Protein 5LBK (pdb70)

B-factor: mean 47.46, std 20.04, range [16.27, 123.04]

Structure (mmCIF, N/CA/C/O backbone):
data_5LBK
#
_entry.id   5LBK
#
_cell.length_a   44.170
_cell.length_b   48.280
_cell.length_c   108.260
_cell.angle_alpha   90.00
_cell.angle_beta   90.00
_cell.angle_gamma   90.00
#
_symmetry.space_group_name_H-M   'P 21 21 21'
#
loop_
_entity.id
_entity.type
_entity.pdbx_description
1 polymer 'Copper-transporting ATPase PAA2, chloroplastic'
2 water water
#
loop_
_atom_site.group_PDB
_atom_site.id
_atom_site.type_symbol
_atom_site.label_atom_id
_atom_site.label_alt_id
_atom_site.label_comp_id
_atom_site.label_asym_id
_atom_site.label_entity_id
_atom_site.label_seq_id
_atom_site.pdbx_PDB_ins_code
_atom_site.Cartn_x
_atom_site.Cartn_y
_atom_site.Cartn_z
_atom_site.occupancy
_atom_site.B_iso_or_equiv
_atom_site.auth_seq_id
_atom_site.auth_comp_id
_atom_site.auth_asym_id
_atom_site.auth_atom_id
_atom_site.pdbx_PDB_model_num
ATOM 1 N N . PRO A 1 5 ? 19.221 30.850 9.160 1.00 63.36 558 PRO A N 1
ATOM 2 C CA . PRO A 1 5 ? 20.230 29.777 9.126 1.00 76.03 558 PRO A CA 1
ATOM 3 C C . PRO A 1 5 ? 21.532 30.167 9.805 1.00 48.52 558 PRO A C 1
ATOM 4 O O . PRO A 1 5 ? 22.309 30.964 9.268 1.00 53.73 558 PRO A O 1
ATOM 15 N N . VAL A 1 6 ? 21.748 29.613 10.992 1.00 45.42 559 VAL A N 1
A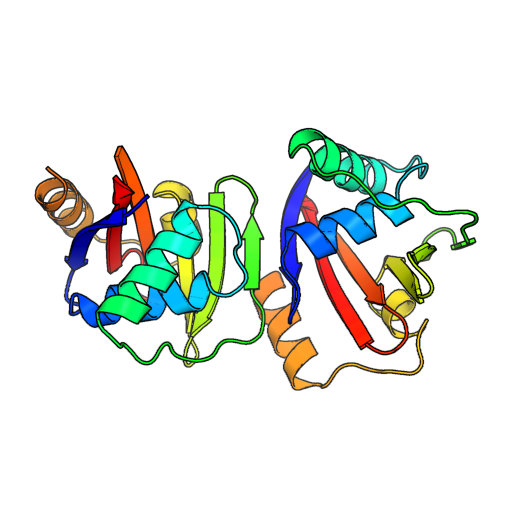TOM 16 C CA . VAL A 1 6 ? 22.879 29.982 11.829 1.00 52.01 559 VAL A CA 1
ATOM 17 C C . VAL A 1 6 ? 23.474 28.725 12.455 1.00 39.92 559 VAL A C 1
ATOM 18 O O . VAL A 1 6 ? 22.790 27.715 12.645 1.00 50.13 559 VAL A O 1
ATOM 31 N N . VAL A 1 7 ? 24.766 28.783 12.769 1.00 46.71 560 VAL A N 1
ATOM 32 C CA . VAL A 1 7 ? 25.429 27.669 13.456 1.00 37.76 560 VAL A CA 1
ATOM 33 C C . VAL A 1 7 ? 24.837 27.542 14.854 1.00 44.03 560 VAL A C 1
ATOM 34 O O . VAL A 1 7 ? 24.757 28.523 15.604 1.00 43.06 560 VAL A O 1
ATOM 47 N N . SER A 1 8 ? 24.405 26.336 15.209 1.00 33.95 561 SER A N 1
ATOM 48 C CA . SER A 1 8 ? 23.837 26.083 16.522 1.00 34.12 561 SER A CA 1
ATOM 49 C C . SER A 1 8 ? 24.774 25.286 17.419 1.00 35.23 561 SER A C 1
ATOM 50 O O . SER A 1 8 ? 24.503 25.135 18.614 1.00 41.67 561 SER A O 1
ATOM 58 N N . GLY A 1 9 ? 25.873 24.774 16.889 1.00 34.35 562 GLY A N 1
ATOM 59 C CA . GLY A 1 9 ? 26.754 23.971 17.713 1.00 31.94 562 GLY A CA 1
ATOM 60 C C . GLY A 1 9 ? 27.886 23.388 16.915 1.00 30.59 562 GLY A C 1
ATOM 61 O O . GLY A 1 9 ? 27.771 23.217 15.703 1.00 28.10 562 GLY A O 1
ATOM 65 N N . VAL A 1 10 ? 29.017 23.184 17.567 1.00 25.99 563 VAL A N 1
ATOM 66 C CA . VAL A 1 10 ? 30.199 22.600 16.958 1.00 26.55 563 VAL A CA 1
ATOM 67 C C . VAL A 1 10 ? 30.608 21.405 17.791 1.00 24.73 563 VAL A C 1
ATOM 68 O O . VAL A 1 10 ? 30.994 21.584 18.945 1.00 25.80 563 VAL A O 1
ATOM 81 N N . ALA A 1 11 ? 30.572 20.208 17.189 1.00 25.71 564 ALA A N 1
ATOM 82 C CA . ALA A 1 11 ? 31.014 18.980 17.851 1.00 31.82 564 ALA A CA 1
ATOM 83 C C . ALA A 1 11 ? 32.398 18.573 17.369 1.00 25.94 564 ALA A C 1
ATOM 84 O O . ALA A 1 11 ? 32.747 18.746 16.195 1.00 25.75 564 ALA A O 1
ATOM 91 N N . SER A 1 12 ? 33.226 18.117 18.299 1.00 25.82 565 SER A N 1
ATOM 92 C CA . SER A 1 12 ? 34.565 17.690 17.959 1.00 24.76 565 SER A CA 1
ATOM 93 C C . SER A 1 12 ? 34.954 16.480 18.781 1.00 25.87 565 SER A C 1
ATOM 94 O O . SER A 1 12 ? 34.382 16.199 19.831 1.00 26.88 565 SER A O 1
ATOM 102 N N . LEU A 1 13 ? 36.002 15.813 18.349 1.00 27.61 566 LEU A N 1
ATOM 103 C CA . LEU A 1 13 ? 36.502 14.697 19.079 1.00 30.88 566 LEU A CA 1
ATOM 104 C C . LEU A 1 13 ? 37.768 15.140 19.834 1.00 41.56 566 LEU A C 1
ATOM 105 O O . LEU A 1 13 ? 37.663 15.562 20.961 1.00 60.95 566 LEU A O 1
ATOM 121 N N . GLY A 1 14 ? 38.936 15.111 19.249 1.00 45.94 567 GLY A N 1
ATOM 122 C CA . GLY A 1 14 ? 40.123 15.595 19.917 1.00 48.03 567 GLY A CA 1
ATOM 123 C C . GLY A 1 14 ? 40.403 17.075 19.742 1.00 57.77 567 GLY A C 1
ATOM 124 O O . GLY A 1 14 ? 41.218 17.642 20.475 1.00 68.18 567 GLY A O 1
ATOM 128 N N . TYR A 1 15 ? 39.716 17.727 18.816 1.00 37.46 568 TYR A N 1
ATOM 129 C CA . TYR A 1 15 ? 40.031 19.086 18.412 1.00 35.98 568 TYR A CA 1
ATOM 130 C C . TYR A 1 15 ? 39.273 20.110 19.226 1.00 39.21 568 TYR A C 1
ATOM 131 O O . TYR A 1 15 ? 38.158 19.871 19.688 1.00 45.25 568 TYR A O 1
ATOM 149 N N . GLU A 1 16 ? 39.873 21.290 19.332 1.00 43.89 569 GLU A N 1
ATOM 150 C CA . GLU A 1 16 ? 39.176 22.460 19.833 1.00 41.45 569 GLU A CA 1
ATOM 151 C C . GLU A 1 16 ? 38.071 22.863 18.863 1.00 53.58 569 GLU A C 1
ATOM 152 O O . GLU A 1 16 ? 38.244 22.819 17.646 1.00 45.26 569 GLU A O 1
ATOM 164 N N . GLU A 1 17 ? 36.923 23.250 19.414 1.00 41.36 570 GLU A N 1
ATOM 165 C CA . GLU A 1 17 ? 35.819 23.740 18.598 1.00 38.99 570 GLU A CA 1
ATOM 166 C C . GLU A 1 17 ? 36.289 24.779 17.583 1.00 40.54 570 GLU A C 1
ATOM 167 O O . GLU A 1 17 ? 35.943 24.709 16.391 1.00 38.63 570 GLU A O 1
ATOM 179 N N . GLN A 1 18 ? 37.108 25.738 18.028 1.00 42.03 571 GLN A N 1
ATOM 180 C CA . GLN A 1 18 ? 37.518 26.798 17.120 1.00 44.38 571 GLN A CA 1
ATOM 181 C C . GLN A 1 18 ? 38.286 26.219 15.943 1.00 41.75 571 GLN A C 1
ATOM 182 O O . GLN A 1 18 ? 38.201 26.735 14.817 1.00 41.29 571 GLN A O 1
ATOM 196 N N . GLU A 1 19 ? 39.076 25.175 16.184 1.00 41.33 572 GLU A N 1
ATOM 197 C CA . GLU A 1 19 ? 39.879 24.627 15.100 1.00 40.27 572 GLU A CA 1
ATOM 198 C C . GLU A 1 19 ? 38.986 23.975 14.058 1.00 50.83 572 GLU A C 1
ATOM 199 O O . GLU A 1 19 ? 39.242 24.109 12.856 1.00 36.27 572 GLU A O 1
ATOM 211 N N . VAL A 1 20 ? 37.928 23.273 14.506 1.00 34.66 573 VAL A N 1
ATOM 212 C CA . VAL A 1 20 ? 36.991 22.635 13.582 1.00 31.63 573 VAL A CA 1
ATOM 213 C C . VAL A 1 20 ? 36.276 23.686 12.753 1.00 34.67 573 VAL A C 1
ATOM 214 O O . VAL A 1 20 ? 36.137 23.545 11.528 1.00 31.52 573 VAL A O 1
ATOM 227 N N . LEU A 1 21 ? 35.808 24.747 13.403 1.00 33.29 574 LEU A N 1
ATOM 228 C CA . LEU A 1 21 ? 35.155 25.829 12.689 1.00 33.91 574 LEU A CA 1
ATOM 229 C C . LEU A 1 21 ? 36.109 26.516 11.722 1.00 35.65 574 LEU A C 1
ATOM 230 O O . LEU A 1 21 ? 35.695 26.882 10.618 1.00 35.35 574 LEU A O 1
ATOM 246 N N . LYS A 1 22 ? 37.368 26.761 12.141 1.00 37.87 575 LYS A N 1
ATOM 247 C CA . LYS A 1 22 ? 38.334 27.448 11.279 1.00 39.85 575 LYS A CA 1
ATOM 248 C C . LYS A 1 22 ? 38.573 26.665 10.002 1.00 38.00 575 LYS A C 1
ATOM 249 O O . LYS A 1 22 ? 38.654 27.241 8.911 1.00 38.81 575 LYS A O 1
ATOM 268 N N . MET A 1 23 ? 38.789 25.362 10.144 1.00 36.02 576 MET A N 1
ATOM 269 C CA . MET A 1 23 ? 38.948 24.494 8.972 1.00 34.40 576 MET A CA 1
ATOM 270 C C . MET A 1 23 ? 37.693 24.465 8.130 1.00 32.73 576 MET A C 1
ATOM 271 O O . MET A 1 23 ? 37.771 24.536 6.886 1.00 32.92 576 MET A O 1
ATOM 285 N N . ALA A 1 24 ? 36.523 24.357 8.759 1.00 31.34 577 ALA A N 1
ATOM 286 C CA . ALA A 1 24 ? 35.313 24.242 7.949 1.00 29.88 577 ALA A CA 1
ATOM 287 C C . ALA A 1 24 ? 35.066 25.539 7.177 1.00 32.08 577 ALA A C 1
ATOM 288 O O . ALA A 1 24 ? 34.689 25.516 6.007 1.00 32.99 577 ALA A O 1
ATOM 295 N N . ALA A 1 25 ? 35.249 26.676 7.830 1.00 33.97 578 ALA A N 1
ATOM 296 C CA . ALA A 1 25 ? 35.070 27.945 7.120 1.00 36.29 578 ALA A CA 1
ATOM 297 C C . ALA A 1 25 ? 36.128 28.178 6.035 1.00 43.10 578 ALA A C 1
ATOM 298 O O . ALA A 1 25 ? 35.840 28.839 5.014 1.00 42.36 578 ALA A O 1
ATOM 305 N N . ALA A 1 26 ? 37.352 27.675 6.223 1.00 38.05 579 ALA A N 1
ATOM 306 C CA . ALA A 1 26 ? 38.352 27.759 5.158 1.00 39.45 579 ALA A CA 1
ATOM 307 C C . ALA A 1 26 ? 37.879 27.026 3.917 1.00 38.07 579 ALA A C 1
ATOM 308 O O . ALA A 1 26 ? 38.037 27.518 2.789 1.00 40.87 579 ALA A O 1
ATOM 315 N N . VAL A 1 27 ? 37.314 25.830 4.107 1.00 35.34 580 VAL A N 1
ATOM 316 C CA . VAL A 1 27 ? 36.788 25.078 2.970 1.00 34.28 580 VAL A CA 1
ATOM 317 C C . VAL A 1 27 ? 35.560 25.756 2.374 1.00 34.82 580 VAL A C 1
ATOM 318 O O . VAL A 1 27 ? 35.385 25.759 1.135 1.00 39.86 580 VAL A O 1
ATOM 331 N N . GLU A 1 28 ? 34.695 26.313 3.205 1.00 42.87 581 GLU A N 1
ATOM 332 C CA . GLU A 1 28 ? 33.424 26.884 2.779 1.00 45.83 581 GLU A CA 1
ATOM 333 C C . GLU A 1 28 ? 33.543 28.333 2.320 1.00 52.48 581 GLU A C 1
ATOM 334 O O . GLU A 1 28 ? 32.523 28.934 2.004 1.00 56.07 581 GLU A O 1
ATOM 346 N N . LYS A 1 29 ? 34.768 28.853 2.214 1.00 54.50 582 LYS A N 1
ATOM 347 C CA . LYS A 1 29 ? 35.020 30.290 2.089 1.00 60.59 582 LYS A CA 1
ATOM 348 C C . LYS A 1 29 ? 34.144 30.953 1.028 1.00 71.58 582 LYS A C 1
ATOM 349 O O . LYS A 1 29 ? 33.477 31.963 1.294 1.00 70.49 582 LYS A O 1
ATOM 368 N N . THR A 1 30 ? 34.157 30.429 -0.193 1.00 66.84 583 THR A N 1
ATOM 369 C CA . THR A 1 30 ? 33.432 31.068 -1.281 1.00 73.08 583 THR A CA 1
ATOM 370 C C . THR A 1 30 ? 32.200 30.293 -1.728 1.00 72.09 583 THR A C 1
ATOM 371 O O . THR A 1 30 ? 31.636 30.614 -2.774 1.00 77.45 583 THR A O 1
ATOM 382 N N . ALA A 1 31 ? 31.753 29.291 -0.979 1.00 65.87 584 ALA A N 1
ATOM 383 C CA . ALA A 1 31 ? 30.489 28.661 -1.326 1.00 65.34 584 ALA A CA 1
ATOM 384 C C . ALA A 1 31 ? 29.368 29.682 -1.167 1.00 73.55 584 ALA A C 1
ATOM 385 O O . ALA A 1 31 ? 29.428 30.571 -0.311 1.00 72.08 584 ALA A O 1
ATOM 392 N N . THR A 1 32 ? 28.375 29.599 -2.050 1.00 79.77 585 THR A N 1
ATOM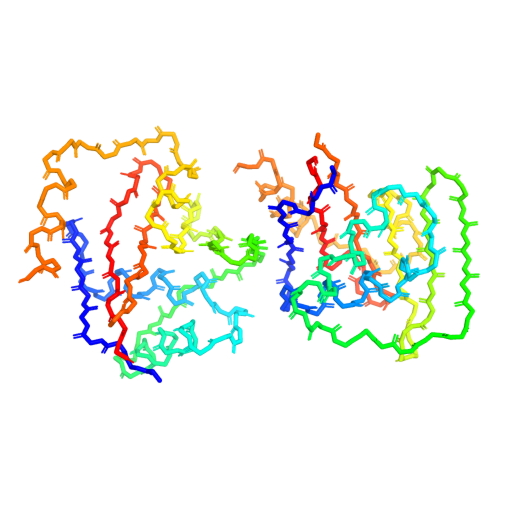 393 C CA . THR A 1 32 ? 27.288 30.568 -2.090 1.00 80.76 585 THR A CA 1
ATOM 394 C C . THR A 1 32 ? 26.061 30.103 -1.327 1.00 78.98 585 THR A C 1
ATOM 395 O O . THR A 1 32 ? 25.088 30.855 -1.234 1.00 83.26 585 THR A O 1
ATOM 406 N N . HIS A 1 33 ? 26.084 28.892 -0.777 1.00 70.10 586 HIS A N 1
ATOM 407 C CA . HIS A 1 33 ? 24.853 28.310 -0.269 1.00 67.59 586 HIS A CA 1
ATOM 408 C C . HIS A 1 33 ? 24.620 28.759 1.166 1.00 65.90 586 HIS A C 1
ATOM 409 O O . HIS A 1 33 ? 25.578 28.900 1.929 1.00 76.99 586 HIS A O 1
ATOM 423 N N . PRO A 1 34 ? 23.365 29.018 1.544 1.00 69.25 587 PRO A N 1
ATOM 424 C CA . PRO A 1 34 ? 23.117 29.666 2.842 1.00 68.66 587 PRO A CA 1
ATOM 425 C C . PRO A 1 34 ? 23.787 28.965 4.019 1.00 71.88 587 PRO A C 1
ATOM 426 O O . PRO A 1 34 ? 24.251 29.625 4.957 1.00 62.15 587 PRO A O 1
ATOM 437 N N . ILE A 1 35 ? 23.859 27.639 3.986 1.00 59.38 588 ILE A N 1
ATOM 438 C CA . ILE A 1 35 ? 24.496 26.902 5.073 1.00 68.56 588 ILE A CA 1
ATOM 439 C C . ILE A 1 35 ? 25.986 27.215 5.123 1.00 62.26 588 ILE A C 1
ATOM 440 O O . ILE A 1 35 ? 26.546 27.507 6.185 1.00 53.70 588 ILE A O 1
ATOM 456 N N . ALA A 1 36 ? 26.652 27.144 3.974 1.00 59.34 589 ALA A N 1
ATOM 457 C CA . ALA A 1 36 ? 28.075 27.441 3.930 1.00 53.47 589 ALA A CA 1
ATOM 458 C C . ALA A 1 36 ? 28.339 28.869 4.375 1.00 62.62 589 ALA A C 1
ATOM 459 O O . ALA A 1 36 ? 29.292 29.135 5.122 1.00 59.19 589 ALA A O 1
ATOM 466 N N . LYS A 1 37 ? 27.481 29.797 3.939 1.00 58.89 590 LYS A N 1
ATOM 467 C CA . LYS A 1 37 ? 27.577 31.184 4.372 1.00 61.72 590 LYS A CA 1
ATOM 468 C C . LYS A 1 37 ? 27.495 31.292 5.887 1.00 59.59 590 LYS A C 1
ATOM 469 O O . LYS A 1 37 ? 28.174 32.127 6.493 1.00 59.93 590 LYS A O 1
ATOM 488 N N . ALA A 1 38 ? 26.669 30.454 6.514 1.00 57.61 591 ALA A N 1
ATOM 489 C CA . ALA A 1 38 ? 26.509 30.535 7.964 1.00 61.86 591 ALA A CA 1
ATOM 490 C C . ALA A 1 38 ? 27.769 30.072 8.677 1.00 54.80 591 ALA A C 1
ATOM 491 O O . ALA A 1 38 ? 28.188 30.691 9.660 1.00 51.85 591 ALA A O 1
ATOM 498 N N . ILE A 1 39 ? 28.406 29.007 8.185 1.00 48.83 592 ILE A N 1
ATOM 499 C CA . ILE A 1 39 ? 29.672 28.576 8.780 1.00 46.43 592 ILE A CA 1
ATOM 500 C C . ILE A 1 39 ? 30.697 29.695 8.661 1.00 47.05 592 ILE A C 1
ATOM 501 O O . ILE A 1 39 ? 31.401 30.039 9.614 1.00 46.10 592 ILE A O 1
ATOM 517 N N . VAL A 1 40 ? 30.798 30.273 7.476 1.00 49.81 593 VAL A N 1
ATOM 518 C CA . VAL A 1 40 ? 31.729 31.380 7.275 1.00 51.79 593 VAL A CA 1
ATOM 519 C C . VAL A 1 40 ? 31.374 32.550 8.189 1.00 54.29 593 VAL A C 1
ATOM 520 O O . VAL A 1 40 ? 32.247 33.110 8.855 1.00 54.02 593 VAL A O 1
ATOM 533 N N . ASN A 1 41 ? 30.086 32.926 8.234 1.00 57.02 594 ASN A N 1
ATOM 534 C CA . ASN A 1 41 ? 29.664 34.072 9.057 1.00 60.03 594 ASN A CA 1
ATOM 535 C C . ASN A 1 41 ? 29.964 33.845 10.527 1.00 57.47 594 ASN A C 1
ATOM 536 O O . ASN A 1 41 ? 30.238 34.800 11.261 1.00 59.34 594 ASN A O 1
ATOM 547 N N . GLU A 1 42 ? 29.886 32.590 10.984 1.00 56.13 595 GLU A N 1
ATOM 548 C CA . GLU A 1 42 ? 30.156 32.293 12.385 1.00 51.33 595 GLU A CA 1
ATOM 549 C C . GLU A 1 42 ? 31.641 32.404 12.696 1.00 49.72 595 GLU A C 1
ATOM 550 O O . GLU A 1 42 ? 32.026 32.974 13.720 1.00 50.40 595 GLU A O 1
ATOM 562 N N . ALA A 1 43 ? 32.495 31.889 11.821 1.00 47.93 596 ALA A N 1
ATOM 563 C CA . ALA A 1 43 ? 33.921 32.099 11.990 1.00 46.98 596 ALA A CA 1
ATOM 564 C C . ALA A 1 43 ? 34.240 33.587 11.965 1.00 50.68 596 ALA A C 1
ATOM 565 O O . ALA A 1 43 ? 35.098 34.058 12.719 1.00 54.89 596 ALA A O 1
ATOM 572 N N . GLU A 1 44 ? 33.520 34.328 11.128 1.00 54.06 597 GLU A N 1
ATOM 573 C CA . GLU A 1 44 ? 33.701 35.771 11.024 1.00 58.10 597 GLU A CA 1
ATOM 574 C C . GLU A 1 44 ? 33.194 36.460 12.291 1.00 61.85 597 GLU A C 1
ATOM 575 O O . GLU A 1 44 ? 33.898 37.276 12.886 1.00 61.78 597 GLU A O 1
ATOM 587 N N . SER A 1 45 ? 31.973 36.124 12.701 1.00 60.20 598 SER A N 1
ATOM 588 C CA . SER A 1 45 ? 31.383 36.704 13.904 1.00 62.21 598 SER A CA 1
ATOM 589 C C . SER A 1 45 ? 32.276 36.501 15.126 1.00 64.59 598 SER A C 1
ATOM 590 O O . SER A 1 45 ? 32.342 37.373 15.999 1.00 62.69 598 SER A O 1
ATOM 598 N N . LEU A 1 46 ? 32.965 35.359 15.209 1.00 66.35 599 LEU A N 1
ATOM 599 C CA . LEU A 1 46 ? 33.822 35.018 16.346 1.00 68.92 599 LEU A CA 1
ATOM 600 C C . LEU A 1 46 ? 35.250 35.499 16.169 1.00 72.50 599 LEU A C 1
ATOM 601 O O . LEU A 1 46 ? 36.093 35.219 17.028 1.00 74.87 599 LEU A O 1
ATOM 617 N N . ASN A 1 47 ? 35.541 36.206 15.074 1.00 73.23 600 ASN A N 1
ATOM 618 C CA . ASN A 1 47 ? 36.864 36.776 14.844 1.00 77.20 600 ASN A CA 1
ATOM 619 C C . ASN A 1 47 ? 37.916 35.680 14.678 1.00 75.95 600 ASN A C 1
ATOM 620 O O . ASN A 1 47 ? 39.044 35.791 15.158 1.00 79.40 600 ASN A O 1
ATOM 631 N N . LEU A 1 48 ? 37.548 34.608 13.975 1.00 71.18 601 LEU A N 1
ATOM 632 C CA . LEU A 1 48 ? 38.474 33.521 13.699 1.00 69.88 601 LEU A CA 1
ATOM 633 C C . LEU A 1 48 ? 39.158 33.752 12.353 1.00 71.44 601 LEU A C 1
ATOM 634 O O . LEU A 1 48 ? 38.489 33.986 11.340 1.00 85.36 601 LEU A O 1
ATOM 650 N N . LYS A 1 49 ? 40.483 33.636 12.333 1.00 72.99 602 LYS A N 1
ATOM 651 C CA . LYS A 1 49 ? 41.250 33.775 11.102 1.00 73.93 602 LYS A CA 1
ATOM 652 C C . LYS A 1 49 ? 41.283 32.426 10.402 1.00 69.79 602 LYS A C 1
ATOM 653 O O . LYS A 1 49 ? 41.799 31.450 10.957 1.00 69.11 602 LYS A O 1
ATOM 672 N N . THR A 1 50 ? 40.752 32.374 9.181 1.00 67.59 603 THR A N 1
ATOM 673 C CA . THR A 1 50 ? 40.720 31.093 8.503 1.00 64.17 603 THR A CA 1
ATOM 674 C C . THR A 1 50 ? 42.046 30.859 7.773 1.00 71.51 603 THR A C 1
ATOM 675 O O . THR A 1 50 ? 42.601 31.789 7.186 1.00 69.36 603 THR A O 1
ATOM 686 N N . PRO A 1 51 ? 42.579 29.640 7.790 1.00 64.36 604 PRO A N 1
ATOM 687 C CA . PRO A 1 51 ? 43.813 29.372 7.044 1.00 66.60 604 PRO A CA 1
ATOM 688 C C . PRO A 1 51 ? 43.605 29.462 5.539 1.00 65.73 604 PRO A C 1
ATOM 689 O O . PRO A 1 51 ? 42.499 29.301 5.012 1.00 62.29 604 PRO A O 1
ATOM 700 N N . GLU A 1 52 ? 44.712 29.722 4.851 1.00 69.26 605 GLU A N 1
ATOM 701 C CA . GLU A 1 52 ? 44.674 29.942 3.416 1.00 69.67 605 GLU A CA 1
ATOM 702 C C . GLU A 1 52 ? 44.465 28.625 2.676 1.00 67.02 605 GLU A C 1
ATOM 703 O O . GLU A 1 52 ? 44.772 27.537 3.170 1.00 64.40 605 GLU A O 1
ATOM 715 N N . THR A 1 53 ? 43.916 28.736 1.473 1.00 64.96 606 THR A N 1
ATOM 716 C CA . THR A 1 53 ? 43.737 27.580 0.613 1.00 62.10 606 THR A CA 1
ATOM 717 C C . THR A 1 53 ? 43.935 27.997 -0.832 1.00 64.28 606 THR A C 1
ATOM 718 O O . THR A 1 53 ? 43.442 29.046 -1.248 1.00 65.61 606 THR A O 1
ATOM 729 N N . ARG A 1 54 ? 44.612 27.156 -1.603 1.00 67.88 607 ARG A N 1
ATOM 730 C CA . ARG A 1 54 ? 44.679 27.347 -3.044 1.00 66.56 607 ARG A CA 1
ATOM 731 C C . ARG A 1 54 ? 44.057 26.118 -3.689 1.00 64.31 607 ARG A C 1
ATOM 732 O O . ARG A 1 54 ? 44.703 25.079 -3.842 1.00 62.47 607 ARG A O 1
ATOM 753 N N . GLY A 1 55 ? 42.814 26.248 -4.065 1.00 59.59 608 GLY A N 1
ATOM 754 C CA . GLY A 1 55 ? 42.203 25.192 -4.824 1.00 64.57 608 GLY A CA 1
ATOM 755 C C . GLY A 1 55 ? 41.182 24.458 -3.983 1.00 51.40 608 GLY A C 1
ATOM 756 O O . GLY A 1 55 ? 41.318 24.317 -2.758 1.00 50.61 608 GLY A O 1
ATOM 760 N N . GLN A 1 56 ? 40.134 23.999 -4.647 1.00 32.71 609 GLN A N 1
ATOM 761 C CA . GLN A 1 56 ? 39.044 23.323 -3.964 1.00 26.58 609 GLN A CA 1
ATOM 762 C C . GLN A 1 56 ? 38.310 22.523 -5.002 1.00 22.76 609 GLN A C 1
ATOM 763 O O . GLN A 1 56 ? 38.366 22.825 -6.217 1.00 23.88 609 GLN A O 1
ATOM 777 N N . LEU A 1 57 ? 37.641 21.484 -4.505 1.00 21.02 610 LEU A N 1
ATOM 778 C CA . LEU A 1 57 ? 36.753 20.665 -5.311 1.00 22.28 610 LEU A CA 1
ATOM 779 C C . LEU A 1 57 ? 35.378 20.706 -4.688 1.00 27.74 610 LEU A C 1
ATOM 780 O O . LEU A 1 57 ? 35.215 20.442 -3.491 1.00 26.31 610 LEU A O 1
ATOM 796 N N . THR A 1 58 ? 34.385 21.025 -5.483 1.00 21.59 611 THR A N 1
ATOM 797 C CA . THR A 1 58 ? 32.997 21.051 -5.025 1.00 23.26 611 THR A CA 1
ATOM 798 C C . THR A 1 58 ? 32.205 19.979 -5.760 1.00 28.86 611 THR A C 1
ATOM 799 O O . THR A 1 58 ? 32.211 19.944 -6.997 1.00 26.07 611 THR A O 1
ATOM 810 N N . GLU A 1 59 ? 31.476 19.159 -5.011 1.00 24.99 612 GLU A N 1
ATOM 811 C CA . GLU A 1 59 ? 30.639 18.105 -5.579 1.00 27.03 612 GLU A CA 1
ATOM 812 C C . GLU A 1 59 ? 29.196 18.408 -5.201 1.00 29.61 612 GLU A C 1
ATOM 813 O O . GLU A 1 59 ? 28.782 18.204 -4.040 1.00 29.02 612 GLU A O 1
ATOM 825 N N . PRO A 1 60 ? 28.431 19.001 -6.122 1.00 32.78 613 PRO A N 1
ATOM 826 C CA . PRO A 1 60 ? 27.104 19.525 -5.780 1.00 37.47 613 PRO A CA 1
ATOM 827 C C . PRO A 1 60 ? 26.244 18.497 -5.072 1.00 38.75 613 PRO A C 1
ATOM 828 O O . PRO A 1 60 ? 26.080 17.370 -5.548 1.00 38.25 613 PRO A O 1
ATOM 839 N N . GLY A 1 61 ? 25.633 18.912 -3.968 1.00 37.18 614 GLY A N 1
ATOM 840 C CA . GLY A 1 61 ? 24.774 18.036 -3.173 1.00 38.10 614 GLY A CA 1
ATOM 841 C C . GLY A 1 61 ? 25.480 17.043 -2.275 1.00 34.49 614 GLY A C 1
ATOM 842 O O . GLY A 1 61 ? 24.799 16.266 -1.574 1.00 38.73 614 GLY A O 1
ATOM 846 N N . PHE A 1 62 ? 26.807 17.054 -2.237 1.00 31.04 615 PHE A N 1
ATOM 847 C CA . PHE A 1 62 ? 27.606 16.177 -1.394 1.00 27.98 615 PHE A CA 1
ATOM 848 C C . PHE A 1 62 ? 28.506 16.979 -0.463 1.00 37.30 615 PHE A C 1
ATOM 849 O O . PHE A 1 62 ? 28.372 16.857 0.774 1.00 27.49 615 PHE A O 1
ATOM 866 N N . GLY A 1 63 ? 29.383 17.826 -1.002 1.00 27.57 616 GLY A N 1
ATOM 867 C CA . GLY A 1 63 ? 30.282 18.608 -0.162 1.00 24.66 616 GLY A CA 1
ATOM 868 C C . GLY A 1 63 ? 31.434 19.187 -0.945 1.00 24.57 616 GLY A C 1
ATOM 869 O O . GLY A 1 63 ? 31.465 19.134 -2.177 1.00 24.11 616 GLY A O 1
ATOM 873 N N . THR A 1 64 ? 32.385 19.742 -0.198 1.00 24.64 617 THR A N 1
ATOM 874 C CA . THR A 1 64 ? 33.511 20.492 -0.725 1.00 24.43 617 THR A CA 1
ATOM 875 C C . THR A 1 64 ? 34.770 20.049 -0.009 1.00 26.64 617 THR A C 1
ATOM 876 O O . THR A 1 64 ? 34.726 19.694 1.166 1.00 24.76 617 THR A O 1
ATOM 887 N N . LEU A 1 65 ? 35.873 20.020 -0.750 1.00 23.82 618 LEU A N 1
ATOM 888 C CA . LEU A 1 65 ? 37.153 19.569 -0.239 1.00 28.21 618 LEU A CA 1
ATOM 889 C C . LEU A 1 65 ? 38.221 20.571 -0.651 1.00 22.54 618 LEU A C 1
ATOM 890 O O . LEU A 1 65 ? 38.206 21.048 -1.798 1.00 24.51 618 LEU A O 1
ATOM 906 N N . ALA A 1 66 ? 39.184 20.810 0.242 1.00 27.70 619 ALA A N 1
ATOM 907 C CA . ALA A 1 66 ? 40.291 21.702 -0.062 1.00 27.53 619 ALA A CA 1
ATOM 908 C C . ALA A 1 66 ? 41.474 21.285 0.790 1.00 26.83 619 ALA A C 1
ATOM 909 O O . ALA A 1 66 ? 41.311 20.680 1.853 1.00 28.72 619 ALA A O 1
ATOM 916 N N . GLU A 1 67 ? 42.669 21.648 0.338 1.00 27.19 620 GLU A N 1
ATOM 917 C CA . GLU A 1 67 ? 43.873 21.323 1.090 1.00 28.93 620 GLU A CA 1
ATOM 918 C C . GLU A 1 67 ? 44.181 22.465 2.057 1.00 30.24 620 GLU A C 1
ATOM 919 O O . GLU A 1 67 ? 44.324 23.623 1.644 1.00 32.63 620 GLU A O 1
ATOM 931 N N . ILE A 1 68 ? 44.292 22.129 3.336 1.00 30.69 621 ILE A N 1
ATOM 932 C CA . ILE A 1 68 ? 44.608 23.090 4.396 1.00 32.94 621 ILE A CA 1
ATOM 933 C C . ILE A 1 68 ? 45.929 22.695 5.035 1.00 33.81 621 ILE A C 1
ATOM 934 O O . ILE A 1 68 ? 46.038 21.611 5.616 1.00 35.83 621 ILE A O 1
ATOM 950 N N . ASP A 1 69 ? 46.909 23.579 4.946 1.00 37.90 622 ASP A N 1
ATOM 951 C CA . ASP A 1 69 ? 48.254 23.358 5.472 1.00 46.87 622 ASP A CA 1
ATOM 952 C C . ASP A 1 69 ? 48.743 21.928 5.224 1.00 49.24 622 ASP A C 1
ATOM 953 O O . ASP A 1 69 ? 49.194 21.222 6.128 1.00 58.42 622 ASP A O 1
ATOM 962 N N . GLY A 1 70 ? 48.676 21.503 3.966 1.00 41.59 623 GLY A N 1
ATOM 963 C CA . GLY A 1 70 ? 49.298 20.252 3.577 1.00 49.13 623 GLY A CA 1
ATOM 964 C C . GLY A 1 70 ? 48.442 19.015 3.748 1.00 42.26 623 GLY A C 1
ATOM 965 O O . GLY A 1 70 ? 48.904 17.913 3.422 1.00 43.52 623 GLY A O 1
ATOM 969 N N . ARG A 1 71 ? 47.207 19.158 4.224 1.00 39.92 624 ARG A N 1
ATOM 970 C CA . ARG A 1 71 ? 46.289 18.036 4.374 1.00 34.43 624 ARG A CA 1
ATOM 971 C C . ARG A 1 71 ? 44.931 18.377 3.803 1.00 29.31 624 ARG A C 1
ATOM 972 O O . ARG A 1 71 ? 44.430 19.488 3.995 1.00 32.82 624 ARG A O 1
ATOM 993 N N . PHE A 1 72 ? 44.317 17.411 3.124 1.00 31.45 625 PHE A N 1
ATOM 994 C CA . PHE A 1 72 ? 42.966 17.612 2.632 1.00 24.76 625 PHE A CA 1
ATOM 995 C C . PHE A 1 72 ? 41.958 17.566 3.779 1.00 28.81 625 PHE A C 1
ATOM 996 O O . PHE A 1 72 ? 42.071 16.748 4.700 1.00 25.63 625 PHE A O 1
ATOM 1013 N N . VAL A 1 73 ? 40.960 18.443 3.690 1.00 24.34 626 VAL A N 1
ATOM 1014 C CA . VAL A 1 73 ? 39.846 18.583 4.633 1.00 25.83 626 VAL A CA 1
ATOM 1015 C C . VAL A 1 73 ? 38.576 18.611 3.797 1.00 25.83 626 VAL A C 1
ATOM 1016 O O . VAL A 1 73 ? 38.547 19.252 2.729 1.00 23.44 626 VAL A O 1
ATOM 1029 N N . ALA A 1 74 ? 37.577 17.856 4.212 1.00 23.84 627 ALA A N 1
ATOM 1030 C CA . ALA A 1 74 ? 36.296 17.745 3.510 1.00 23.56 627 ALA A CA 1
ATOM 1031 C C . ALA A 1 74 ? 35.152 18.161 4.437 1.00 28.96 627 ALA A C 1
ATOM 1032 O O . ALA A 1 74 ? 35.177 17.861 5.620 1.00 23.44 627 ALA A O 1
ATOM 1039 N N . VAL A 1 75 ? 34.169 18.887 3.895 1.00 20.72 628 VAL A N 1
ATOM 1040 C CA . VAL A 1 75 ? 32.992 19.354 4.594 1.00 20.79 628 VAL A CA 1
ATOM 1041 C C . VAL A 1 75 ? 31.763 18.984 3.784 1.00 23.87 628 VAL A C 1
ATOM 1042 O O . VAL A 1 75 ? 31.717 19.256 2.587 1.00 28.20 628 VAL A O 1
ATOM 1055 N N . GLY A 1 76 ? 30.780 18.371 4.429 1.00 22.55 629 GLY A N 1
ATOM 1056 C CA . GLY A 1 76 ? 29.618 17.877 3.683 1.00 21.52 629 GLY A CA 1
ATOM 1057 C C . GLY A 1 76 ? 28.866 16.828 4.448 1.00 26.11 629 GLY A C 1
ATOM 1058 O O . GLY A 1 76 ? 28.871 16.811 5.684 1.00 22.15 629 GLY A O 1
ATOM 1062 N N . SER A 1 77 ? 28.141 15.999 3.698 1.00 20.61 630 SER A N 1
ATOM 1063 C CA . SER A 1 77 ? 27.361 14.947 4.368 1.00 25.67 630 SER A CA 1
ATOM 1064 C C . SER A 1 77 ? 28.282 13.901 5.003 1.00 25.42 630 SER A C 1
ATOM 1065 O O . SER A 1 77 ? 29.421 13.719 4.610 1.00 22.26 630 SER A O 1
ATOM 1073 N N . LEU A 1 78 ? 27.737 13.143 5.976 1.00 22.40 631 LEU A N 1
ATOM 1074 C CA . LEU A 1 78 ? 28.549 12.182 6.726 1.00 26.15 631 LEU A CA 1
ATOM 1075 C C . LEU A 1 78 ? 29.190 11.152 5.829 1.00 23.57 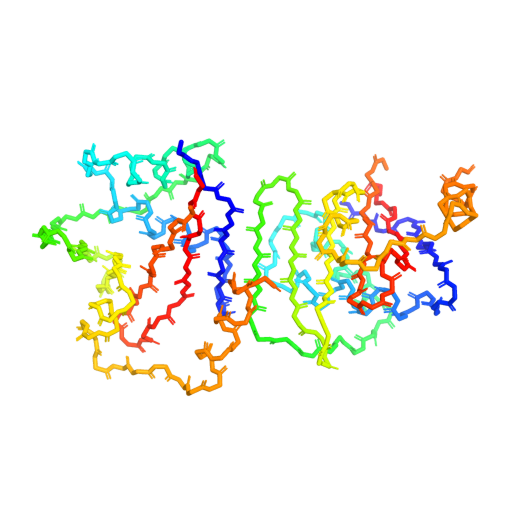631 LEU A C 1
ATOM 1076 O O . LEU A 1 78 ? 30.400 10.893 5.924 1.00 23.87 631 LEU A O 1
ATOM 1092 N N . GLU A 1 79 ? 28.396 10.534 4.955 1.00 25.36 632 GLU A N 1
ATOM 1093 C CA . GLU A 1 79 ? 28.918 9.432 4.174 1.00 23.75 632 GLU A CA 1
ATOM 1094 C C . GLU A 1 79 ? 29.979 9.917 3.189 1.00 20.01 632 GLU A C 1
ATOM 1095 O O . GLU A 1 79 ? 31.016 9.268 3.018 1.00 24.83 632 GLU A O 1
ATOM 1107 N N . TRP A 1 80 ? 29.754 11.077 2.576 1.00 23.60 633 TRP A N 1
ATOM 1108 C CA . TRP A 1 80 ? 30.676 11.596 1.571 1.00 29.59 633 TRP A CA 1
ATOM 1109 C C . TRP A 1 80 ? 31.982 12.035 2.204 1.00 22.85 633 TRP A C 1
ATOM 1110 O O . TRP A 1 80 ? 33.061 11.723 1.679 1.00 22.90 633 TRP A O 1
ATOM 1131 N N . VAL A 1 81 ? 31.918 12.714 3.377 1.00 22.75 634 VAL A N 1
ATOM 1132 C CA . VAL A 1 81 ? 33.140 13.089 4.089 1.00 21.06 634 VAL A CA 1
ATOM 1133 C C . VAL A 1 81 ? 33.881 11.837 4.501 1.00 23.13 634 VAL A C 1
ATOM 1134 O O . VAL A 1 81 ? 35.099 11.717 4.310 1.00 21.11 634 VAL A O 1
ATOM 1147 N N . SER A 1 82 ? 33.154 10.882 5.090 1.00 23.87 635 SER A N 1
ATOM 1148 C CA . SER A 1 82 ? 33.804 9.676 5.560 1.00 26.72 635 SER A CA 1
ATOM 1149 C C . SER A 1 82 ? 34.475 8.947 4.414 1.00 28.24 635 SER A C 1
ATOM 1150 O O . SER A 1 82 ? 35.592 8.418 4.557 1.00 25.31 635 SER A O 1
ATOM 1158 N N . ASP A 1 83 ? 33.826 8.934 3.251 1.00 25.68 636 ASP A N 1
ATOM 1159 C CA . ASP A 1 83 ? 34.338 8.177 2.109 1.00 27.40 636 ASP A CA 1
ATOM 1160 C C . ASP A 1 83 ? 35.563 8.823 1.477 1.00 29.71 636 ASP A C 1
ATOM 1161 O O . ASP A 1 83 ? 36.259 8.180 0.699 1.00 30.90 636 ASP A O 1
ATOM 1170 N N . ARG A 1 84 ? 35.807 10.096 1.751 1.00 24.44 637 ARG A N 1
ATOM 1171 C CA A ARG A 1 84 ? 36.881 10.827 1.097 0.56 23.40 637 ARG A CA 1
ATOM 1172 C CA B ARG A 1 84 ? 36.871 10.772 1.045 0.44 26.79 637 ARG A CA 1
ATOM 1173 C C . ARG A 1 84 ? 38.259 10.332 1.500 1.00 35.91 637 ARG A C 1
ATOM 1174 O O . ARG A 1 84 ? 39.205 10.444 0.707 1.00 34.72 637 ARG A O 1
ATOM 1215 N N . PHE A 1 85 ? 38.408 9.786 2.719 1.00 31.54 638 PHE A N 1
ATOM 1216 C CA . PHE A 1 85 ? 39.721 9.460 3.255 1.00 29.38 638 PHE A CA 1
ATOM 1217 C C . PHE A 1 85 ? 39.793 7.995 3.694 1.00 29.86 638 PHE A C 1
ATOM 1218 O O . PHE A 1 85 ? 38.813 7.432 4.176 1.00 31.37 638 PHE A O 1
ATOM 1235 N N . LEU A 1 86 ? 40.978 7.402 3.546 1.00 31.78 639 LEU A N 1
ATOM 1236 C CA . LEU A 1 86 ? 41.143 5.982 3.860 1.00 42.39 639 LEU A CA 1
ATOM 1237 C C . LEU A 1 86 ? 41.035 5.732 5.359 1.00 44.76 639 LEU A C 1
ATOM 1238 O O . LEU A 1 86 ? 40.522 4.693 5.793 1.00 33.89 639 LEU A O 1
ATOM 1254 N N . LYS A 1 87 ? 41.519 6.662 6.167 1.00 34.67 640 LYS A N 1
ATOM 1255 C CA . LYS A 1 87 ? 41.413 6.507 7.612 1.00 34.43 640 LYS A CA 1
ATOM 1256 C C . LYS A 1 87 ? 39.952 6.638 8.013 1.00 31.80 640 LYS A C 1
ATOM 1257 O O . LYS A 1 87 ? 39.322 7.647 7.695 1.00 30.00 640 LYS A O 1
ATOM 1276 N N . LYS A 1 88 ? 39.426 5.643 8.751 1.00 32.06 641 LYS A N 1
ATOM 1277 C CA . LYS A 1 88 ? 38.038 5.612 9.200 1.00 31.15 641 LYS A CA 1
ATOM 1278 C C . LYS A 1 88 ? 37.996 5.749 10.716 1.00 35.64 641 LYS A C 1
ATOM 1279 O O . LYS A 1 88 ? 38.901 5.290 11.417 1.00 36.92 641 LYS A O 1
ATOM 1298 N N . ASN A 1 89 ? 36.930 6.346 11.225 1.00 28.71 642 ASN A N 1
ATOM 1299 C CA . ASN A 1 89 ? 36.794 6.515 12.659 1.00 29.31 642 ASN A CA 1
ATOM 1300 C C . ASN A 1 89 ? 36.306 5.259 13.380 1.00 33.57 642 ASN A C 1
ATOM 1301 O O . ASN A 1 89 ? 35.478 4.503 12.871 1.00 38.66 642 ASN A O 1
ATOM 1312 N N . ASP A 1 90 ? 36.834 5.071 14.583 1.00 35.42 643 ASP A N 1
ATOM 1313 C CA . ASP A 1 90 ? 36.478 4.003 15.457 1.00 39.57 643 ASP A CA 1
ATOM 1314 C C . ASP A 1 90 ? 34.972 4.068 15.611 1.00 35.06 643 ASP A C 1
ATOM 1315 O O . ASP A 1 90 ? 34.377 5.128 15.633 1.00 33.58 643 ASP A O 1
ATOM 1324 N N . SER A 1 91 ? 34.363 2.904 15.785 1.00 35.24 644 SER A N 1
ATOM 1325 C CA . SER A 1 91 ? 32.925 2.834 15.983 1.00 34.72 644 SER A CA 1
ATOM 1326 C C . SER A 1 91 ? 32.509 3.597 17.244 1.00 32.89 644 SER A C 1
ATOM 1327 O O . SER A 1 91 ? 31.420 4.169 17.288 1.00 36.91 644 SER A O 1
ATOM 1335 N N . SER A 1 92 ? 33.361 3.605 18.271 1.00 34.89 645 SER A N 1
ATOM 1336 C CA . SER A 1 92 ? 33.010 4.302 19.511 1.00 31.96 645 SER A CA 1
ATOM 1337 C C . SER A 1 92 ? 32.996 5.809 19.294 1.00 30.43 645 SER A C 1
ATOM 1338 O O . SER A 1 92 ? 32.203 6.525 19.913 1.00 32.48 645 SER A O 1
ATOM 1346 N N . ASP A 1 93 ? 33.899 6.313 18.449 1.00 30.55 646 ASP A N 1
ATOM 1347 C CA . ASP A 1 93 ? 33.903 7.752 18.161 1.00 37.69 646 ASP A CA 1
ATOM 1348 C C . ASP A 1 93 ? 32.638 8.154 17.412 1.00 31.21 646 ASP A C 1
ATOM 1349 O O . ASP A 1 93 ? 32.095 9.244 17.626 1.00 28.86 646 ASP A O 1
ATOM 1358 N N . MET A 1 94 ? 32.163 7.308 16.502 1.00 36.28 647 MET A N 1
ATOM 1359 C CA . MET A 1 94 ? 30.935 7.631 15.780 1.00 30.21 647 MET A CA 1
ATOM 1360 C C . MET A 1 94 ? 29.739 7.664 16.724 1.00 29.60 647 MET A C 1
ATOM 1361 O O . MET A 1 94 ? 28.824 8.475 16.552 1.00 29.68 647 MET A O 1
ATOM 1375 N N . VAL A 1 95 ? 29.676 6.730 17.671 1.00 29.71 648 VAL A N 1
ATOM 1376 C CA . VAL A 1 95 ? 28.576 6.734 18.631 1.00 29.95 648 VAL A CA 1
ATOM 1377 C C . VAL A 1 95 ? 28.640 8.001 19.483 1.00 28.98 648 VAL A C 1
ATOM 1378 O O . VAL A 1 95 ? 27.632 8.671 19.705 1.00 29.20 648 VAL A O 1
ATOM 1391 N N . LYS A 1 96 ? 29.838 8.333 19.965 1.00 28.58 649 LYS A N 1
ATOM 1392 C CA . LYS A 1 96 ? 29.995 9.531 20.790 1.00 28.60 649 LYS A CA 1
ATOM 1393 C C . LYS A 1 96 ? 29.536 10.770 20.026 1.00 28.34 649 LYS A C 1
ATOM 1394 O O . LYS A 1 96 ? 28.736 11.576 20.515 1.00 28.86 649 LYS A O 1
ATOM 1413 N N . LEU A 1 97 ? 30.014 10.920 18.798 1.00 28.29 650 LEU A N 1
ATOM 1414 C CA . LEU A 1 97 ? 29.676 12.095 18.009 1.00 28.93 650 LEU A CA 1
ATOM 1415 C C . LEU A 1 97 ? 28.183 12.154 17.759 1.00 29.24 650 LEU A C 1
ATOM 1416 O O . LEU A 1 97 ? 27.564 13.203 17.866 1.00 29.98 650 LEU A O 1
ATOM 1432 N N . GLU A 1 98 ? 27.597 11.028 17.346 1.00 29.38 651 GLU A N 1
ATOM 1433 C CA . GLU A 1 98 ? 26.172 11.015 17.070 1.00 30.58 651 GLU A CA 1
ATOM 1434 C C . GLU A 1 98 ? 25.361 11.131 18.350 1.00 32.08 651 GLU A C 1
ATOM 1435 O O . GLU A 1 98 ? 24.232 11.620 18.323 1.00 31.95 651 GLU A O 1
ATOM 1447 N N . SER A 1 99 ? 25.906 10.684 19.478 1.00 35.21 652 SER A N 1
ATOM 1448 C CA . SER A 1 99 ? 25.176 10.843 20.723 1.00 33.96 652 SER A CA 1
ATOM 1449 C C . SER A 1 99 ? 25.101 12.305 21.122 1.00 31.10 652 SER A C 1
ATOM 1450 O O . SER A 1 99 ? 24.065 12.759 21.602 1.00 32.50 652 SER A O 1
ATOM 1458 N N . LEU A 1 100 ? 26.186 13.051 20.915 1.00 30.44 653 LEU A N 1
ATOM 1459 C CA . LEU A 1 100 ? 26.161 14.487 21.153 1.00 31.51 653 LEU A CA 1
ATOM 1460 C C . LEU A 1 100 ? 25.197 15.197 20.223 1.00 32.46 653 LEU A C 1
ATOM 1461 O O . LEU A 1 100 ? 24.433 16.076 20.640 1.00 34.03 653 LEU A O 1
ATOM 1477 N N . LEU A 1 101 ? 25.268 14.892 18.934 1.00 32.20 654 LEU A N 1
ATOM 1478 C CA . LEU A 1 101 ? 24.352 15.554 18.016 1.00 38.43 654 LEU A CA 1
ATOM 1479 C C . LEU A 1 101 ? 22.900 15.132 18.246 1.00 41.86 654 LEU A C 1
ATOM 1480 O O . LEU A 1 101 ? 21.989 15.969 18.140 1.00 39.97 654 LEU A O 1
ATOM 1496 N N . ASP A 1 102 ? 22.639 13.837 18.520 1.00 45.61 655 ASP A N 1
ATOM 1497 C CA . ASP A 1 102 ? 21.260 13.418 18.758 1.00 45.18 655 ASP A CA 1
ATOM 1498 C C . ASP A 1 102 ? 20.631 14.269 19.854 1.00 47.33 655 ASP A C 1
ATOM 1499 O O . ASP A 1 102 ? 19.404 14.389 19.908 1.00 59.04 655 ASP A O 1
ATOM 1508 N N . HIS A 1 103 ? 21.458 14.894 20.690 1.00 65.62 656 HIS A N 1
ATOM 1509 C CA . HIS A 1 103 ? 21.069 15.711 21.854 1.00 64.83 656 HIS A CA 1
ATOM 1510 C C . HIS A 1 103 ? 20.831 14.809 23.050 1.00 87.71 656 HIS A C 1
ATOM 1511 O O . HIS A 1 103 ? 21.714 14.669 23.899 1.00 103.51 656 HIS A O 1
ATOM 1525 N N . LYS A 1 116 ? 16.948 21.723 11.133 1.00 58.07 669 LYS A N 1
ATOM 1526 C CA . LYS A 1 116 ? 18.292 21.514 11.662 1.00 56.64 669 LYS A CA 1
ATOM 1527 C C . LYS A 1 116 ? 19.138 20.506 10.853 1.00 53.84 669 LYS A C 1
ATOM 1528 O O . LYS A 1 116 ? 18.861 19.317 10.872 1.00 60.22 669 LYS A O 1
ATOM 1546 N N . THR A 1 117 ? 20.181 21.002 10.188 1.00 49.02 670 THR A N 1
ATOM 1547 C CA . THR A 1 117 ? 21.116 20.216 9.385 1.00 54.19 670 THR A CA 1
ATOM 1548 C C . THR A 1 117 ? 22.457 20.062 10.101 1.00 49.67 670 THR A C 1
ATOM 1549 O O . THR A 1 117 ? 22.843 20.920 10.903 1.00 44.93 670 THR A O 1
ATOM 1560 N N . VAL A 1 118 ? 23.187 18.983 9.782 1.00 31.67 671 VAL A N 1
ATOM 1561 C CA . VAL A 1 118 ? 24.530 18.764 10.317 1.00 22.34 671 VAL A CA 1
ATOM 1562 C C . VAL A 1 118 ? 25.484 18.651 9.134 1.00 27.68 671 VAL A C 1
ATOM 1563 O O . VAL A 1 118 ? 25.263 17.853 8.199 1.00 27.81 671 VAL A O 1
ATOM 1576 N N . VAL A 1 119 ? 26.557 19.418 9.200 1.00 24.22 672 VAL A N 1
ATOM 1577 C CA . VAL A 1 119 ? 27.625 19.400 8.201 1.00 26.47 672 VAL A CA 1
ATOM 1578 C C . VAL A 1 119 ? 28.857 18.770 8.831 1.00 21.17 672 VAL A C 1
ATOM 1579 O O . VAL A 1 119 ? 29.290 19.211 9.913 1.00 26.43 672 VAL A O 1
ATOM 1592 N N . TYR A 1 120 ? 29.324 17.655 8.275 1.00 19.63 673 TYR A N 1
ATOM 1593 C CA . TYR A 1 120 ? 30.472 16.996 8.887 1.00 20.83 673 TYR A CA 1
ATOM 1594 C C . TYR A 1 120 ? 31.789 17.513 8.363 1.00 24.27 673 TYR A C 1
ATOM 1595 O O . TYR A 1 120 ? 31.890 18.006 7.242 1.00 22.57 673 TYR A O 1
ATOM 1613 N N . VAL A 1 121 ? 32.803 17.374 9.184 1.00 20.01 674 VAL A N 1
ATOM 1614 C CA . VAL A 1 121 ? 34.148 17.828 8.868 1.00 21.86 674 VAL A CA 1
ATOM 1615 C C . VAL A 1 121 ? 35.133 16.678 9.017 1.00 24.38 674 VAL A C 1
ATOM 1616 O O . VAL A 1 121 ? 35.217 16.045 10.080 1.00 21.31 674 VAL A O 1
ATOM 1629 N N . GLY A 1 122 ? 35.911 16.417 7.967 1.00 21.75 675 GLY A N 1
ATOM 1630 C CA . GLY A 1 122 ? 36.886 15.349 7.996 1.00 21.36 675 GLY A CA 1
ATOM 1631 C C . GLY A 1 122 ? 38.247 15.778 7.480 1.00 24.61 675 GLY A C 1
ATOM 1632 O O . GLY A 1 122 ? 38.358 16.726 6.707 1.00 26.74 675 GLY A O 1
ATOM 1636 N N . ARG A 1 123 ? 39.296 15.085 7.946 1.00 25.73 676 ARG A N 1
ATOM 1637 C CA . ARG A 1 123 ? 40.674 15.401 7.542 1.00 28.84 676 ARG A CA 1
ATOM 1638 C C . ARG A 1 123 ? 41.468 14.158 7.167 1.00 28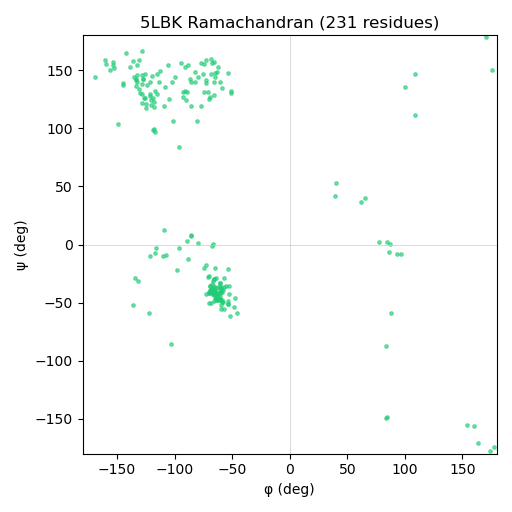.40 676 ARG A C 1
ATOM 1639 O O . ARG A 1 123 ? 41.421 13.162 7.890 1.00 30.44 676 ARG A O 1
ATOM 1660 N N . GLU A 1 124 ? 42.246 14.222 6.062 1.00 28.50 677 GLU A N 1
ATOM 1661 C CA . GLU A 1 124 ? 42.960 13.037 5.604 1.00 29.47 677 GLU A CA 1
ATOM 1662 C C . GLU A 1 124 ? 43.913 12.587 6.711 1.00 35.82 677 GLU A C 1
ATOM 1663 O O . GLU A 1 124 ? 44.573 13.403 7.355 1.00 39.73 677 GLU A O 1
ATOM 1675 N N . GLY A 1 125 ? 44.004 11.280 6.907 1.00 33.51 678 GLY A N 1
ATOM 1676 C CA . GLY A 1 125 ? 44.829 10.717 7.955 1.00 36.26 678 GLY A CA 1
ATOM 1677 C C . GLY A 1 125 ? 44.154 10.604 9.301 1.00 36.71 678 GLY A C 1
ATOM 1678 O O . GLY A 1 125 ? 44.747 10.026 10.219 1.00 38.44 678 GLY A O 1
ATOM 1682 N N . GLU A 1 126 ? 42.937 11.128 9.453 1.00 34.00 679 GLU A N 1
ATOM 1683 C CA . GLU A 1 126 ? 42.253 11.177 10.735 1.00 34.43 679 GLU A CA 1
ATOM 1684 C C . GLU A 1 126 ? 40.804 10.736 10.627 1.00 36.67 679 GLU A C 1
ATOM 1685 O O . GLU A 1 126 ? 40.207 10.299 11.607 1.00 34.48 679 GLU A O 1
ATOM 1697 N N . GLY A 1 127 ? 40.199 10.933 9.481 1.00 29.83 680 GLY A N 1
ATOM 1698 C CA . GLY A 1 127 ? 38.773 10.671 9.355 1.00 26.82 680 GLY A CA 1
ATOM 1699 C C . GLY A 1 127 ? 37.926 11.839 9.834 1.00 21.53 680 GLY A C 1
ATOM 1700 O O . GLY A 1 127 ? 38.340 12.998 9.780 1.00 26.67 680 GLY A O 1
ATOM 1704 N N . ILE A 1 128 ? 36.730 11.532 10.362 1.00 25.37 681 ILE A N 1
ATOM 1705 C CA . ILE A 1 128 ? 35.828 12.589 10.795 1.00 19.50 681 ILE A CA 1
ATOM 1706 C C . ILE A 1 128 ? 36.418 13.208 12.046 1.00 23.27 681 ILE A C 1
ATOM 1707 O O . ILE A 1 128 ? 36.836 12.488 12.956 1.00 28.48 681 ILE A O 1
ATOM 1723 N N . ILE A 1 129 ? 36.499 14.537 12.086 1.00 21.08 682 ILE A N 1
ATOM 1724 C CA . ILE A 1 129 ? 37.049 15.238 13.231 1.00 25.19 682 ILE A CA 1
ATOM 1725 C C . ILE A 1 129 ? 36.008 16.123 13.905 1.00 28.71 682 ILE A C 1
ATOM 1726 O O . ILE A 1 129 ? 36.261 16.625 15.005 1.00 26.90 682 ILE A O 1
ATOM 1742 N N . GLY A 1 130 ? 34.831 16.288 13.334 1.00 25.72 683 GLY A N 1
ATOM 1743 C CA . GLY A 1 130 ? 33.846 17.142 13.970 1.00 24.45 683 GLY A CA 1
ATOM 1744 C C . GLY A 1 130 ? 32.647 17.301 13.077 1.00 22.38 683 GLY A C 1
ATOM 1745 O O . GLY A 1 130 ? 32.532 16.690 12.008 1.00 21.87 683 GLY A O 1
ATOM 1749 N N . ALA A 1 131 ? 31.720 18.102 13.565 1.00 22.89 684 ALA A N 1
ATOM 1750 C CA . ALA A 1 131 ? 30.487 18.359 12.865 1.00 23.02 684 ALA A CA 1
ATOM 1751 C C . ALA A 1 131 ? 29.996 19.735 13.284 1.00 26.91 684 ALA A C 1
ATOM 1752 O O . ALA A 1 131 ? 30.238 20.192 14.408 1.00 28.21 684 ALA A O 1
ATOM 1759 N N . ILE A 1 132 ? 29.270 20.379 12.383 1.00 22.93 685 ILE A N 1
ATOM 1760 C CA . ILE A 1 132 ? 28.659 21.657 12.648 1.00 19.93 685 ILE A CA 1
ATOM 1761 C C . ILE A 1 132 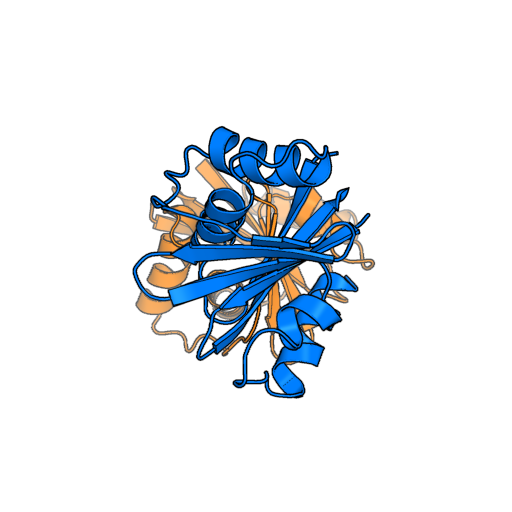? 27.151 21.513 12.527 1.00 26.19 685 ILE A C 1
ATOM 1762 O O . ILE A 1 132 ? 26.635 21.118 11.474 1.00 27.19 685 ILE A O 1
ATOM 1778 N N . ALA A 1 133 ? 26.438 21.848 13.600 1.00 28.67 686 ALA A N 1
ATOM 1779 C CA . ALA A 1 133 ? 24.985 21.852 13.581 1.00 27.77 686 ALA A CA 1
ATOM 1780 C C . ALA A 1 133 ? 24.460 23.210 13.130 1.00 26.27 686 ALA A C 1
ATOM 1781 O O . ALA A 1 133 ? 24.884 24.253 13.642 1.00 36.16 686 ALA A O 1
ATOM 1788 N N . ILE A 1 134 ? 23.528 23.185 12.189 1.00 42.26 687 ILE A N 1
ATOM 1789 C CA . ILE A 1 134 ? 22.888 24.380 11.664 1.00 44.68 687 ILE A CA 1
ATOM 1790 C C . ILE A 1 134 ? 21.412 24.344 12.031 1.00 57.59 687 ILE A C 1
ATOM 1791 O O . ILE A 1 134 ? 20.796 23.274 12.083 1.00 62.34 687 ILE A O 1
ATOM 1807 N N . SER A 1 135 ? 20.842 25.523 12.271 1.00 47.03 688 SER A N 1
ATOM 1808 C CA . SER A 1 135 ? 19.406 25.655 12.524 1.00 47.31 688 SER A CA 1
ATOM 1809 C C . SER A 1 135 ? 18.750 26.577 11.497 1.00 52.65 688 SER A C 1
ATOM 1810 O O . SER A 1 135 ? 19.206 27.694 11.303 1.00 54.74 688 SER A O 1
ATOM 1818 N N . PRO B 1 5 ? 42.010 35.177 34.966 1.00 53.07 558 PRO B N 1
ATOM 1819 C CA . PRO B 1 5 ? 40.835 34.723 35.723 1.00 47.10 558 PRO B CA 1
ATOM 1820 C C . PRO B 1 5 ? 41.179 33.595 36.683 1.00 49.62 558 PRO B C 1
ATOM 1821 O O . PRO B 1 5 ? 42.022 32.741 36.363 1.00 54.51 558 PRO B O 1
ATOM 1832 N N . VAL B 1 6 ? 40.542 33.626 37.854 1.00 43.66 559 VAL B N 1
ATOM 1833 C CA . VAL B 1 6 ? 40.681 32.617 38.900 1.00 55.82 559 VAL B CA 1
ATOM 1834 C C . VAL B 1 6 ? 39.297 32.226 39.391 1.00 35.81 559 VAL B C 1
ATOM 1835 O O . VAL B 1 6 ? 38.381 33.052 39.449 1.00 50.05 559 VAL B O 1
ATOM 1848 N N . VAL B 1 7 ? 39.146 30.956 39.751 1.00 42.39 560 VAL B N 1
ATOM 1849 C CA . VAL B 1 7 ? 37.928 30.520 40.418 1.00 32.57 560 VAL B CA 1
ATOM 1850 C C . VAL B 1 7 ? 37.910 31.107 41.820 1.00 34.31 560 VAL B C 1
ATOM 1851 O O . VAL B 1 7 ? 38.825 30.873 42.608 1.00 45.96 560 VAL B O 1
ATOM 1864 N N . SER B 1 8 ? 36.839 31.820 42.152 1.00 34.51 561 SER B N 1
ATOM 1865 C CA . SER B 1 8 ? 36.720 32.483 43.437 1.00 41.41 561 SER B CA 1
ATOM 1866 C C . SER B 1 8 ? 35.682 31.837 44.333 1.00 36.12 561 SER B C 1
ATOM 1867 O O . SER B 1 8 ? 35.676 32.104 45.538 1.00 33.82 561 SER B O 1
ATOM 1875 N N . GLY B 1 9 ? 34.892 30.926 43.800 1.00 30.10 562 GLY B N 1
ATOM 1876 C CA . GLY B 1 9 ? 33.832 30.276 44.547 1.00 25.44 562 GLY B CA 1
ATOM 1877 C C . GLY B 1 9 ? 33.245 29.102 43.813 1.00 24.65 562 GLY B C 1
ATOM 1878 O O . GLY B 1 9 ? 33.224 29.081 42.571 1.00 28.00 562 GLY B O 1
ATOM 1882 N N . VAL B 1 10 ? 32.871 28.066 44.555 1.00 21.33 563 VAL B N 1
ATOM 1883 C CA . VAL B 1 10 ? 32.158 26.929 43.970 1.00 26.92 563 VAL B CA 1
ATOM 1884 C C . VAL B 1 10 ? 30.919 26.692 44.819 1.00 23.12 563 VAL B C 1
ATOM 1885 O O . VAL B 1 10 ? 31.014 26.501 46.041 1.00 25.00 563 VAL B O 1
ATOM 1898 N N . ALA B 1 11 ? 29.760 26.749 44.182 1.00 21.41 564 ALA B N 1
ATOM 1899 C CA . ALA B 1 11 ? 28.478 26.476 44.817 1.00 21.47 564 ALA B CA 1
ATOM 1900 C C . ALA B 1 11 ? 27.913 25.150 44.342 1.00 25.13 564 ALA B C 1
ATOM 1901 O O . ALA B 1 11 ? 27.974 24.801 43.137 1.00 26.70 564 ALA B O 1
ATOM 1908 N N . SER B 1 12 ? 27.402 24.370 45.285 1.00 21.88 565 SER B N 1
ATOM 1909 C CA . SER B 1 12 ? 26.829 23.093 44.932 1.00 26.83 565 SER B CA 1
ATOM 1910 C C . SER B 1 12 ? 25.524 22.851 45.658 1.00 34.29 565 SER B C 1
ATOM 1911 O O . SER B 1 12 ? 25.253 23.419 46.705 1.00 30.16 565 SER B O 1
ATOM 1919 N N . LEU B 1 13 ? 24.732 21.968 45.059 1.00 31.97 566 LEU B N 1
ATOM 1920 C CA . LEU B 1 13 ? 23.463 21.479 45.573 1.00 34.54 566 LEU B CA 1
ATOM 1921 C C . LEU B 1 13 ? 23.731 19.996 45.754 1.00 59.92 566 LEU B C 1
ATOM 1922 O O . LEU B 1 13 ? 23.691 19.236 44.780 1.00 81.23 566 LEU B O 1
ATOM 1938 N N . GLY B 1 14 ? 24.072 19.592 46.962 1.00 60.88 567 GLY B N 1
ATOM 1939 C CA . GLY B 1 14 ? 24.340 18.189 47.201 1.00 56.35 567 GLY B CA 1
ATOM 1940 C C . GLY B 1 14 ? 25.770 17.748 46.946 1.00 50.77 567 GLY B C 1
ATOM 1941 O O . GLY B 1 14 ? 26.434 17.202 47.837 1.00 57.89 567 GLY B O 1
ATOM 1945 N N . TYR B 1 15 ? 26.251 17.936 45.726 1.00 37.01 568 TYR B N 1
ATOM 1946 C CA . TYR B 1 15 ? 27.569 17.429 45.371 1.00 29.18 568 TYR B CA 1
ATOM 1947 C C . TYR B 1 15 ? 28.637 18.090 46.235 1.00 34.86 568 TYR B C 1
ATOM 1948 O O . TYR B 1 15 ? 28.501 19.238 46.664 1.00 36.62 568 TYR B O 1
ATOM 1966 N N . GLU B 1 16 ? 29.734 17.381 46.441 1.00 36.99 569 GLU B N 1
ATOM 1967 C CA . GLU B 1 16 ? 30.900 18.016 47.036 1.00 41.46 569 GLU B CA 1
ATOM 1968 C C . GLU B 1 16 ? 31.458 19.082 46.102 1.00 46.50 569 GLU B C 1
ATOM 1969 O O . GLU B 1 16 ? 31.294 19.010 44.886 1.00 42.19 569 GLU B O 1
ATOM 1981 N N . GLU B 1 17 ? 32.191 20.035 46.687 1.00 39.72 570 GLU B N 1
ATOM 1982 C CA . GLU B 1 17 ? 32.881 21.052 45.894 1.00 36.88 570 GLU B CA 1
ATOM 1983 C C . GLU B 1 17 ? 33.758 20.413 44.830 1.00 35.90 570 GLU B C 1
ATOM 1984 O O . GLU B 1 17 ? 33.695 20.786 43.651 1.00 36.33 570 GLU B O 1
ATOM 1996 N N . GLN B 1 18 ? 34.605 19.457 45.236 1.00 39.24 571 GLN B N 1
ATOM 1997 C CA . GLN B 1 18 ? 35.555 18.851 44.302 1.00 44.03 571 GLN B CA 1
ATOM 1998 C C . GLN B 1 18 ? 34.854 18.085 43.174 1.00 39.29 571 GLN B C 1
ATOM 1999 O O . GLN B 1 18 ? 35.379 18.010 42.042 1.00 38.04 571 GLN B O 1
ATOM 2013 N N . GLU B 1 19 ? 33.655 17.549 43.440 1.00 38.13 572 GLU B N 1
ATOM 2014 C CA . GLU B 1 19 ? 32.909 16.826 42.410 1.00 37.08 572 GLU B CA 1
ATOM 2015 C C . GLU B 1 19 ? 32.398 17.771 41.337 1.00 40.20 572 GLU B C 1
ATOM 2016 O O . GLU B 1 19 ? 32.444 17.451 40.141 1.00 32.20 572 GLU B O 1
ATOM 2028 N N . VAL B 1 20 ? 31.900 18.945 41.737 1.00 29.99 573 VAL B N 1
ATOM 2029 C CA . VAL B 1 20 ? 31.461 19.932 40.743 1.00 26.01 573 VAL B CA 1
ATOM 2030 C C . VAL B 1 20 ? 32.642 20.418 39.906 1.00 25.43 573 VAL B C 1
ATOM 2031 O O . VAL B 1 20 ? 32.557 20.527 38.662 1.00 26.37 573 VAL B O 1
ATOM 2044 N N . LEU B 1 21 ? 33.771 20.701 40.555 1.00 27.27 574 LEU B N 1
ATOM 2045 C CA . LEU B 1 21 ? 34.961 21.134 39.828 1.00 34.87 574 LEU B CA 1
ATOM 2046 C C . LEU B 1 21 ? 35.514 20.039 38.935 1.00 33.63 574 LEU B C 1
ATOM 2047 O O . LEU B 1 21 ? 35.961 20.319 37.814 1.00 35.77 574 LEU B O 1
ATOM 2063 N N . LYS B 1 22 ? 35.504 18.791 39.407 1.00 30.71 575 LYS B N 1
ATOM 2064 C CA . LYS B 1 22 ? 35.980 17.688 38.562 1.00 39.01 575 LYS B CA 1
ATOM 2065 C C . LYS B 1 22 ? 35.171 17.594 37.272 1.00 36.56 575 LYS B C 1
ATOM 2066 O O . LYS B 1 22 ? 35.728 17.444 36.172 1.00 39.87 575 LYS B O 1
ATOM 2085 N N . MET B 1 23 ? 33.845 17.629 37.394 1.00 32.67 576 MET B N 1
ATOM 2086 C CA . MET B 1 23 ? 32.971 17.485 36.227 1.00 32.89 576 MET B CA 1
ATOM 2087 C C . MET B 1 23 ? 33.104 18.655 35.284 1.00 27.64 576 MET B C 1
ATOM 2088 O O . MET B 1 23 ? 33.090 18.483 34.049 1.00 29.89 576 MET B O 1
ATOM 2102 N N . ALA B 1 24 ? 33.167 19.861 35.827 1.00 29.37 577 ALA B N 1
ATOM 2103 C CA . ALA B 1 24 ? 33.250 21.024 34.968 1.00 26.59 577 ALA B CA 1
ATOM 2104 C C . ALA B 1 24 ? 34.587 21.088 34.241 1.00 25.82 577 ALA B C 1
ATOM 2105 O O . ALA B 1 24 ? 34.635 21.431 33.054 1.00 28.28 577 ALA B O 1
ATOM 2112 N N . ALA B 1 25 ? 35.680 20.777 34.924 1.00 27.96 578 ALA B N 1
ATOM 2113 C CA . ALA B 1 25 ? 36.992 20.772 34.269 1.00 29.93 578 ALA B CA 1
ATOM 2114 C C . ALA B 1 25 ? 37.068 19.733 33.154 1.00 33.63 578 ALA B C 1
ATOM 2115 O O . ALA B 1 25 ? 37.711 19.968 32.123 1.00 35.85 578 ALA B O 1
ATOM 2122 N N . ALA B 1 26 ? 36.449 18.568 33.347 1.00 31.74 579 ALA B N 1
ATOM 2123 C CA . ALA B 1 26 ? 36.434 17.561 32.290 1.00 34.95 579 ALA B CA 1
ATOM 2124 C C . ALA B 1 26 ? 35.697 18.077 31.058 1.00 33.83 579 ALA B C 1
ATOM 2125 O O . ALA B 1 26 ? 36.169 17.909 29.919 1.00 42.11 579 ALA B O 1
ATOM 2132 N N . VAL B 1 27 ? 34.529 18.700 31.258 1.00 27.81 580 VAL B N 1
ATOM 2133 C CA . VAL B 1 27 ? 33.803 19.270 30.112 1.00 27.91 580 VAL B CA 1
ATOM 2134 C C . VAL B 1 27 ? 34.665 20.295 29.390 1.00 32.07 580 VAL B C 1
ATOM 2135 O O . VAL B 1 27 ? 34.657 20.385 28.148 1.00 37.62 580 VAL B O 1
ATOM 2148 N N . GLU B 1 28 ? 35.385 21.117 30.144 1.00 34.25 581 GLU B N 1
ATOM 2149 C CA . GLU B 1 28 ? 36.134 22.250 29.609 1.00 34.05 581 GLU B CA 1
ATOM 2150 C C . GLU B 1 28 ? 37.521 21.886 29.111 1.00 39.92 581 GLU B C 1
ATOM 2151 O O . GLU B 1 28 ? 38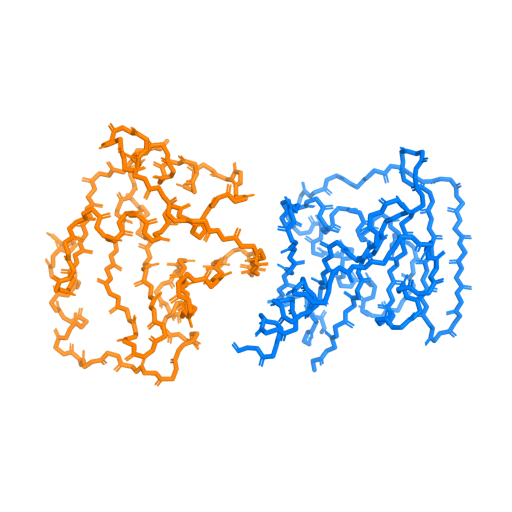.294 22.795 28.782 1.00 42.18 581 GLU B O 1
ATOM 2163 N N . LYS B 1 29 ? 37.836 20.593 29.055 1.00 35.39 582 LYS B N 1
ATOM 2164 C CA . LYS B 1 29 ? 39.141 20.104 28.620 1.00 43.74 582 LYS B CA 1
ATOM 2165 C C . LYS B 1 29 ? 39.638 20.797 27.353 1.00 55.61 582 LYS B C 1
ATOM 2166 O O . LYS B 1 29 ? 40.740 21.360 27.330 1.00 54.40 582 LYS B O 1
ATOM 2185 N N . THR B 1 30 ? 38.864 20.700 26.262 1.00 55.23 583 THR B N 1
ATOM 2186 C CA . THR B 1 30 ? 39.301 21.195 24.957 1.00 61.52 583 THR B CA 1
ATOM 2187 C C . THR B 1 30 ? 39.134 22.700 24.807 1.00 54.49 583 THR B C 1
ATOM 2188 O O . THR B 1 30 ? 39.445 23.236 23.743 1.00 63.75 583 THR B O 1
ATOM 2199 N N . ALA B 1 31 ? 38.655 23.400 25.826 1.00 54.35 584 ALA B N 1
ATOM 2200 C CA . ALA B 1 31 ? 38.443 24.825 25.672 1.00 41.37 584 ALA B CA 1
ATOM 2201 C C . ALA B 1 31 ? 39.753 25.573 25.879 1.00 53.76 584 ALA B C 1
ATOM 2202 O O . ALA B 1 31 ? 40.624 25.148 26.642 1.00 63.75 584 ALA B O 1
ATOM 2209 N N . THR B 1 32 ? 39.889 26.694 25.170 1.00 65.86 585 THR B N 1
ATOM 2210 C CA . THR B 1 32 ? 41.064 27.546 25.268 1.00 66.31 585 THR B CA 1
ATOM 2211 C C . THR B 1 32 ? 40.746 28.931 25.811 1.00 67.08 585 THR B C 1
ATOM 2212 O O . THR B 1 32 ? 41.667 29.729 26.009 1.00 63.78 585 THR B O 1
ATOM 2223 N N . HIS B 1 33 ? 39.483 29.240 26.068 1.00 59.06 586 HIS B N 1
ATOM 2224 C CA . HIS B 1 33 ? 39.137 30.568 26.534 1.00 56.17 586 HIS B CA 1
ATOM 2225 C C . HIS B 1 33 ? 39.482 30.726 28.008 1.00 57.71 586 HIS B C 1
ATOM 2226 O O . HIS B 1 33 ? 39.565 29.742 28.753 1.00 53.94 586 HIS B O 1
ATOM 2240 N N . PRO B 1 34 ? 39.693 31.968 28.449 1.00 52.30 587 PRO B N 1
ATOM 2241 C CA . PRO B 1 34 ? 40.248 32.180 29.794 1.00 45.69 587 PRO B CA 1
ATOM 2242 C C . PRO B 1 34 ? 39.423 31.580 30.924 1.00 42.44 587 PRO B C 1
ATOM 2243 O O . PRO B 1 34 ? 39.988 31.074 31.903 1.00 48.90 587 PRO B O 1
ATOM 2254 N N . ILE B 1 35 ? 38.102 31.663 30.836 1.00 50.81 588 ILE B N 1
ATOM 2255 C CA . ILE B 1 35 ? 37.220 31.123 31.874 1.00 44.71 588 ILE B CA 1
ATOM 2256 C C . ILE B 1 35 ? 37.447 29.624 32.032 1.00 39.74 588 ILE B C 1
ATOM 2257 O O . ILE B 1 35 ? 37.738 29.120 33.129 1.00 41.84 588 ILE B O 1
ATOM 2273 N N . ALA B 1 36 ? 37.314 28.895 30.926 1.00 47.38 589 ALA B N 1
ATOM 2274 C CA . ALA B 1 36 ? 37.529 27.451 30.898 1.00 39.37 589 ALA B CA 1
ATOM 2275 C C . ALA B 1 36 ? 38.893 27.058 31.455 1.00 44.44 589 ALA B C 1
ATOM 2276 O O . ALA B 1 36 ? 38.995 26.129 32.267 1.00 49.50 589 ALA B O 1
ATOM 2283 N N . LYS B 1 37 ? 39.967 27.718 31.001 1.00 40.91 590 LYS B N 1
ATOM 2284 C CA . LYS B 1 37 ? 41.299 27.338 31.483 1.00 40.13 590 LYS B CA 1
ATOM 2285 C C . LYS B 1 37 ? 41.441 27.635 32.970 1.00 45.37 590 LYS B C 1
ATOM 2286 O O . LYS B 1 37 ? 42.152 26.923 33.680 1.00 46.84 590 LYS B O 1
ATOM 2305 N N . ALA B 1 38 ? 40.736 28.643 33.472 1.00 46.12 591 ALA B N 1
ATOM 2306 C CA . ALA B 1 38 ? 40.774 28.915 34.903 1.00 43.79 591 ALA B CA 1
ATOM 2307 C C . ALA B 1 38 ? 40.104 27.795 35.697 1.00 43.81 591 ALA B C 1
ATOM 2308 O O . ALA B 1 38 ? 40.517 27.482 36.824 1.00 41.42 591 ALA B O 1
ATOM 2315 N N . ILE B 1 39 ? 39.058 27.188 35.138 1.00 41.12 592 ILE B N 1
ATOM 2316 C CA . ILE B 1 39 ? 38.429 26.047 35.790 1.00 34.98 592 ILE B CA 1
ATOM 2317 C C . ILE B 1 39 ? 39.369 24.854 35.773 1.00 43.09 592 ILE B C 1
ATOM 2318 O O . ILE B 1 39 ? 39.594 24.198 36.798 1.00 39.21 592 ILE B O 1
ATOM 2334 N N . VAL B 1 40 ? 39.915 24.538 34.601 1.00 36.85 593 VAL B N 1
ATOM 2335 C CA . VAL B 1 40 ? 40.888 23.453 34.516 1.00 43.63 593 VAL B CA 1
ATOM 2336 C C . VAL B 1 40 ? 42.027 23.680 35.512 1.00 46.53 593 VAL B C 1
ATOM 2337 O O . VAL B 1 40 ? 42.353 22.808 36.324 1.00 58.15 593 VAL B O 1
ATOM 2350 N N . ASN B 1 41 ? 42.618 24.870 35.489 1.00 47.77 594 ASN B N 1
ATOM 2351 C CA . ASN B 1 41 ? 43.756 25.161 36.361 1.00 48.14 594 ASN B CA 1
ATOM 2352 C C . ASN B 1 41 ? 43.398 25.002 37.841 1.00 39.09 594 ASN B C 1
ATOM 2353 O O . ASN B 1 41 ? 44.199 24.482 38.622 1.00 50.97 594 ASN B O 1
ATOM 2364 N N . GLU B 1 42 ? 42.209 25.453 38.259 1.00 41.49 595 GLU B N 1
ATOM 2365 C CA . GLU B 1 42 ? 41.813 25.265 39.660 1.00 40.00 595 GLU B CA 1
ATOM 2366 C C . GLU B 1 42 ? 41.742 23.786 40.024 1.00 46.89 595 GLU B C 1
ATOM 2367 O O . GLU B 1 42 ? 42.151 23.383 41.122 1.00 51.07 595 GLU B O 1
ATOM 2379 N N . ALA B 1 43 ? 41.199 22.962 39.126 1.00 48.30 596 ALA B N 1
ATOM 2380 C CA . ALA B 1 43 ? 41.223 21.522 39.344 1.00 58.91 596 ALA B CA 1
ATOM 2381 C C . ALA B 1 43 ? 42.654 20.999 39.431 1.00 57.17 596 ALA B C 1
ATOM 2382 O O . ALA B 1 43 ? 42.943 20.106 40.236 1.00 58.13 596 ALA B O 1
ATOM 2389 N N . GLU B 1 44 ? 43.567 21.545 38.621 1.00 65.70 597 GLU B N 1
ATOM 2390 C CA . GLU B 1 44 ? 44.983 21.209 38.785 1.00 65.03 597 GLU B CA 1
ATOM 2391 C C . GLU B 1 44 ? 45.500 21.649 40.154 1.00 63.29 597 GLU B C 1
ATOM 2392 O O . GLU B 1 44 ? 46.241 20.908 40.814 1.00 60.42 597 GLU B O 1
ATOM 2404 N N . SER B 1 45 ? 45.147 22.863 40.591 1.00 74.03 598 SER B N 1
ATOM 2405 C CA . SER B 1 45 ? 45.539 23.311 41.926 1.00 72.92 598 SER B CA 1
ATOM 2406 C C . SER B 1 45 ? 45.143 22.274 42.965 1.00 74.24 598 SER B C 1
ATOM 2407 O O . SER B 1 45 ? 45.995 21.688 43.638 1.00 74.83 598 SER B O 1
ATOM 2415 N N . LEU B 1 46 ? 43.846 21.999 43.079 1.00 66.17 599 LEU B N 1
ATOM 2416 C CA . LEU B 1 46 ? 43.417 21.008 44.053 1.00 70.29 599 LEU B CA 1
ATOM 2417 C C . LEU B 1 46 ? 43.895 19.594 43.711 1.00 72.66 599 LEU B C 1
ATOM 2418 O O . LEU B 1 46 ? 43.604 18.661 44.463 1.00 73.08 599 LEU B O 1
ATOM 2434 N N . ASN B 1 47 ? 44.630 19.409 42.615 1.00 79.40 600 ASN B N 1
ATOM 2435 C CA . ASN B 1 47 ? 45.214 18.112 42.267 1.00 81.16 600 ASN B CA 1
ATOM 2436 C C . ASN B 1 47 ? 44.139 17.044 42.049 1.00 71.35 600 ASN B C 1
ATOM 2437 O O . ASN B 1 47 ? 44.324 15.872 42.378 1.00 81.00 600 ASN B O 1
ATOM 2448 N N . LEU B 1 48 ? 43.017 17.445 41.460 1.00 66.08 601 LEU B N 1
ATOM 2449 C CA . LEU B 1 48 ? 41.915 16.527 41.215 1.00 65.12 601 LEU B CA 1
ATOM 2450 C C . LEU B 1 48 ? 42.142 15.721 39.941 1.00 64.50 601 LEU B C 1
ATOM 2451 O O . LEU B 1 48 ? 42.568 16.253 38.911 1.00 71.30 601 LEU B O 1
ATOM 2467 N N . LYS B 1 49 ? 41.800 14.444 39.992 1.00 66.66 602 LYS B N 1
ATOM 2468 C CA . LYS B 1 49 ? 41.850 13.613 38.793 1.00 73.74 602 LYS B CA 1
ATOM 2469 C C . LYS B 1 49 ? 40.592 13.880 37.982 1.00 71.17 602 LYS B C 1
ATOM 2470 O O . LYS B 1 49 ? 39.496 13.441 38.341 1.00 63.29 602 LYS B O 1
ATOM 2489 N N . THR B 1 50 ? 40.746 14.603 36.879 1.00 64.45 603 THR B N 1
ATOM 2490 C CA . THR B 1 50 ? 39.609 14.898 36.038 1.00 65.89 603 THR B CA 1
ATOM 2491 C C . THR B 1 50 ? 39.228 13.641 35.276 1.00 60.82 603 THR B C 1
ATOM 2492 O O . THR B 1 50 ? 40.097 12.997 34.674 1.00 56.18 603 THR B O 1
ATOM 2503 N N . PRO B 1 51 ? 37.962 13.259 35.269 1.00 58.52 604 PRO B N 1
ATOM 2504 C CA . PRO B 1 51 ? 37.562 12.102 34.469 1.00 58.60 604 PRO B CA 1
ATOM 2505 C C . PRO B 1 51 ? 37.761 12.364 32.982 1.00 54.91 604 PRO B C 1
ATOM 2506 O O . PRO B 1 51 ? 37.615 13.489 32.484 1.00 50.38 604 PRO B O 1
ATOM 2517 N N . GLU B 1 52 ? 38.091 11.299 32.270 1.00 56.07 605 GLU B N 1
ATOM 2518 C CA . GLU B 1 52 ? 38.329 11.419 30.842 1.00 57.28 605 GLU B CA 1
ATOM 2519 C C . GLU B 1 52 ? 37.023 11.566 30.064 1.00 57.24 605 GLU B C 1
ATOM 2520 O O . GLU B 1 52 ? 35.965 11.041 30.434 1.00 57.81 605 GLU B O 1
ATOM 2532 N N . THR B 1 53 ? 37.111 12.320 28.981 1.00 54.80 606 THR B N 1
ATOM 2533 C CA . THR B 1 53 ? 36.023 12.496 28.038 1.00 48.95 606 THR B CA 1
ATOM 2534 C C . THR B 1 53 ? 36.551 12.195 26.648 1.00 41.99 606 THR B C 1
ATOM 2535 O O . THR B 1 53 ? 37.759 12.068 26.444 1.00 44.34 606 THR B O 1
ATOM 2546 N N . ARG B 1 54 ? 35.611 12.032 25.716 1.00 41.03 607 ARG B N 1
ATOM 2547 C CA . ARG B 1 54 ? 35.917 11.834 24.288 1.00 42.79 607 ARG B CA 1
ATOM 2548 C C . ARG B 1 54 ? 34.743 12.464 23.550 1.00 41.38 607 ARG B C 1
ATOM 2549 O O . ARG B 1 54 ? 33.648 11.907 23.542 1.00 46.79 607 ARG B O 1
ATOM 2570 N N . GLY B 1 55 ? 34.949 13.650 22.999 1.00 36.69 608 GLY B N 1
ATOM 2571 C CA . GLY B 1 55 ? 33.876 14.293 22.288 1.00 31.30 608 GLY B CA 1
ATOM 2572 C C . GLY B 1 55 ? 33.191 15.363 23.121 1.00 31.59 608 GLY B C 1
ATOM 2573 O O . GLY B 1 55 ? 32.879 15.192 24.296 1.00 36.54 608 GLY B O 1
ATOM 2577 N N . GLN B 1 56 ? 32.943 16.499 22.508 1.00 25.32 609 GLN B N 1
ATOM 2578 C CA . GLN B 1 56 ? 32.289 17.595 23.203 1.00 26.19 609 GLN B CA 1
ATOM 2579 C C . GLN B 1 56 ? 31.582 18.408 22.143 1.00 29.91 609 GLN B C 1
ATOM 2580 O O . GLN B 1 56 ? 31.911 18.330 20.961 1.00 27.59 609 GLN B O 1
ATOM 2594 N N . LEU B 1 57 ? 30.548 19.105 22.560 1.00 25.33 610 LEU B N 1
ATOM 2595 C CA . LEU B 1 57 ? 29.819 19.994 21.670 1.00 24.55 610 LEU B CA 1
ATOM 2596 C C . LEU B 1 57 ? 29.715 21.356 22.338 1.00 27.17 610 LEU B C 1
ATOM 2597 O O . LEU B 1 57 ? 29.241 21.462 23.481 1.00 24.37 610 LEU B O 1
ATOM 2613 N N . THR B 1 58 ? 30.080 22.401 21.586 1.00 27.60 611 THR B N 1
ATOM 2614 C CA . THR B 1 58 ? 30.067 23.769 22.066 1.00 28.36 611 THR B CA 1
ATOM 2615 C C . THR B 1 58 ? 29.082 24.584 21.257 1.00 30.04 611 THR B C 1
ATOM 2616 O O . THR B 1 58 ? 29.095 24.523 20.029 1.00 32.63 611 THR B O 1
ATOM 2627 N N . GLU B 1 59 ? 28.235 25.340 21.942 1.00 28.94 612 GLU B N 1
ATOM 2628 C CA . GLU B 1 59 ? 27.504 26.404 21.284 1.00 31.27 612 GLU B CA 1
ATOM 2629 C C . GLU B 1 59 ? 28.179 27.733 21.608 1.00 32.96 612 GLU B C 1
ATOM 2630 O O . GLU B 1 59 ? 28.047 28.226 22.743 1.00 31.06 612 GLU B O 1
ATOM 2642 N N . PRO B 1 60 ? 28.895 28.347 20.668 1.00 36.75 613 PRO B N 1
ATOM 2643 C CA . PRO B 1 60 ? 29.759 29.484 21.003 1.00 38.70 613 PRO B CA 1
ATOM 2644 C C . PRO B 1 60 ? 28.973 30.618 21.634 1.00 46.90 613 PRO B C 1
ATOM 2645 O O . PRO B 1 60 ? 27.887 30.961 21.176 1.00 42.52 613 PRO B O 1
ATOM 2656 N N . GLY B 1 61 ? 29.514 31.175 22.718 1.00 42.00 614 GLY B N 1
ATOM 2657 C CA . GLY B 1 61 ? 28.824 32.191 23.479 1.00 38.64 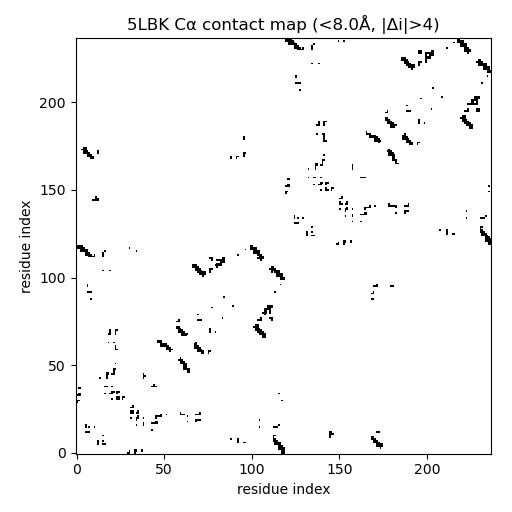614 GLY B CA 1
ATOM 2658 C C . GLY B 1 61 ? 27.842 31.681 24.525 1.00 34.21 614 GLY B C 1
ATOM 2659 O O . GLY B 1 61 ? 27.176 32.507 25.184 1.00 31.24 614 GLY B O 1
ATOM 2663 N N . PHE B 1 62 ? 27.719 30.362 24.705 1.00 30.32 615 PHE B N 1
ATOM 2664 C CA . PHE B 1 62 ? 26.669 29.820 25.554 1.00 28.54 615 PHE B CA 1
ATOM 2665 C C . PHE B 1 62 ? 27.185 28.717 26.460 1.00 27.51 615 PHE B C 1
ATOM 2666 O O . PHE B 1 62 ? 27.000 28.803 27.673 1.00 22.27 615 PHE B O 1
ATOM 2683 N N . GLY B 1 63 ? 27.854 27.705 25.913 1.00 23.31 616 GLY B N 1
ATOM 2684 C CA . GLY B 1 63 ? 28.274 26.616 26.771 1.00 20.41 616 GLY B CA 1
ATOM 2685 C C . GLY B 1 63 ? 28.818 25.437 26.009 1.00 19.25 616 GLY B C 1
ATOM 2686 O O . GLY B 1 63 ? 28.827 25.409 24.776 1.00 20.79 616 GLY B O 1
ATOM 2690 N N . THR B 1 64 ? 29.229 24.444 26.778 1.00 19.12 617 THR B N 1
ATOM 2691 C CA . THR B 1 64 ? 29.814 23.218 26.257 1.00 17.71 617 THR B CA 1
ATOM 2692 C C . THR B 1 64 ? 29.165 22.030 26.950 1.00 24.85 617 THR B C 1
ATOM 2693 O O . THR B 1 64 ? 28.849 22.085 28.140 1.00 22.20 617 THR B O 1
ATOM 2704 N N . LEU B 1 65 ? 28.926 20.971 26.189 1.00 20.03 618 LEU B N 1
ATOM 2705 C CA . LEU B 1 65 ? 28.338 19.733 26.673 1.00 24.80 618 LEU B CA 1
ATOM 2706 C C . LEU B 1 65 ? 29.315 18.589 26.434 1.00 29.78 618 LEU B C 1
ATOM 2707 O O . LEU B 1 65 ? 29.970 18.546 25.395 1.00 25.78 618 LEU B O 1
ATOM 2723 N N . ALA B 1 66 ? 29.363 17.599 27.333 1.00 20.43 619 ALA B N 1
ATOM 2724 C CA . ALA B 1 66 ? 30.179 16.416 27.086 1.00 20.75 619 ALA B CA 1
ATOM 2725 C C . ALA B 1 66 ? 29.679 15.300 27.975 1.00 28.78 619 ALA B C 1
ATOM 2726 O O . ALA B 1 66 ? 29.000 15.560 28.962 1.00 33.30 619 ALA B O 1
ATOM 2733 N N . GLU B 1 67 ? 29.990 14.063 27.608 1.00 27.10 620 GLU B N 1
ATOM 2734 C CA . GLU B 1 67 ? 29.548 12.911 28.370 1.00 27.16 620 GLU B CA 1
ATOM 2735 C C . GLU B 1 67 ? 30.603 12.511 29.397 1.00 41.79 620 GLU B C 1
ATOM 2736 O O . GLU B 1 67 ? 31.763 12.254 29.047 1.00 34.79 620 GLU B O 1
ATOM 2748 N N . ILE B 1 68 ? 30.176 12.393 30.659 1.00 38.57 621 ILE B N 1
ATOM 2749 C CA . ILE B 1 68 ? 31.037 11.968 31.758 1.00 42.80 621 ILE B CA 1
ATOM 2750 C C . ILE B 1 68 ? 30.452 10.687 32.315 1.00 42.61 621 ILE B C 1
ATOM 2751 O O . ILE B 1 68 ? 29.265 10.654 32.666 1.00 45.65 621 ILE B O 1
ATOM 2767 N N . ASP B 1 69 ? 31.274 9.641 32.399 1.00 51.33 622 ASP B N 1
ATOM 2768 C CA . ASP B 1 69 ? 30.874 8.398 33.056 1.00 55.74 622 ASP B CA 1
ATOM 2769 C C . ASP B 1 69 ? 29.427 8.053 32.739 1.00 55.22 622 ASP B C 1
ATOM 2770 O O . ASP B 1 69 ? 28.669 7.705 33.648 1.00 48.96 622 ASP B O 1
ATOM 2779 N N . GLY B 1 70 ? 29.012 8.227 31.479 1.00 55.92 623 GLY B N 1
ATOM 2780 C CA . GLY B 1 70 ? 27.710 7.777 31.024 1.00 37.05 623 GLY B CA 1
ATOM 2781 C C . GLY B 1 70 ? 26.597 8.797 30.992 1.00 37.92 623 GLY B C 1
ATOM 2782 O O . GLY B 1 70 ? 25.521 8.479 30.473 1.00 47.79 623 GLY B O 1
ATOM 2786 N N . ARG B 1 71 ? 26.803 10.007 31.528 1.00 45.88 624 ARG B N 1
ATOM 2787 C CA . ARG B 1 71 ? 25.779 11.047 31.498 1.00 34.45 624 ARG B CA 1
ATOM 2788 C C . ARG B 1 71 ? 26.343 12.333 30.940 1.00 31.53 624 ARG B C 1
ATOM 2789 O O . ARG B 1 71 ? 27.512 12.669 31.159 1.00 34.83 624 ARG B O 1
ATOM 2810 N N . PHE B 1 72 ? 25.490 13.059 30.235 1.00 30.18 625 PHE B N 1
ATOM 2811 C CA . PHE B 1 72 ? 25.884 14.341 29.692 1.00 27.73 625 PHE B CA 1
ATOM 2812 C C . PHE B 1 72 ? 25.996 15.356 30.817 1.00 26.04 625 PHE B C 1
ATOM 2813 O O . PHE B 1 72 ? 25.159 15.387 31.720 1.00 27.83 625 PHE B O 1
ATOM 2830 N N . VAL B 1 73 ? 27.025 16.196 30.750 1.00 24.26 626 VAL B N 1
ATOM 2831 C CA . VAL B 1 73 ? 27.205 17.315 31.681 1.00 24.71 626 VAL B CA 1
ATOM 2832 C C . VAL B 1 73 ? 27.405 18.562 30.833 1.00 25.82 626 VAL B C 1
ATOM 2833 O O . VAL B 1 73 ? 28.055 18.515 29.776 1.00 25.66 626 VAL B O 1
ATOM 2846 N N . ALA B 1 74 ? 26.858 19.665 31.294 1.00 19.55 627 ALA B N 1
ATOM 2847 C CA . ALA B 1 74 ? 26.911 20.915 30.547 1.00 18.61 627 ALA B CA 1
ATOM 2848 C C . ALA B 1 74 ? 27.466 21.981 31.471 1.00 18.41 627 ALA B C 1
ATOM 2849 O O . ALA B 1 74 ? 27.160 21.997 32.658 1.00 18.04 627 ALA B O 1
ATOM 2856 N N . VAL B 1 75 ? 28.290 22.866 30.882 1.00 19.48 628 VAL B N 1
ATOM 2857 C CA . VAL B 1 75 ? 28.808 24.042 31.568 1.00 16.88 628 VAL B CA 1
ATOM 2858 C C . VAL B 1 75 ? 28.527 25.284 30.711 1.00 18.44 628 VAL B C 1
ATOM 2859 O O . VAL B 1 75 ? 28.704 25.269 29.495 1.00 20.04 628 VAL B O 1
ATOM 2872 N N . GLY B 1 76 ? 28.115 26.359 31.360 1.00 17.25 629 GLY B N 1
ATOM 2873 C CA . GLY B 1 76 ? 27.806 27.593 30.611 1.00 18.43 629 GLY B CA 1
ATOM 2874 C C . GLY B 1 76 ? 26.799 28.446 31.352 1.00 20.97 629 GLY B C 1
ATOM 2875 O O . GLY B 1 76 ? 26.703 28.392 32.588 1.00 19.02 629 GLY B O 1
ATOM 2879 N N . SER B 1 77 ? 26.085 29.275 30.580 1.00 17.75 630 SER B N 1
ATOM 2880 C CA . SER B 1 77 ? 25.153 30.217 31.180 1.00 17.18 630 SER B CA 1
ATOM 2881 C C . SER B 1 77 ? 23.900 29.497 31.708 1.00 22.40 630 SER B C 1
ATOM 2882 O O . SER B 1 77 ? 23.564 28.381 31.321 1.00 22.27 630 SER B O 1
ATOM 2890 N N . LEU B 1 78 ? 23.209 30.149 32.642 1.00 20.40 631 LEU B N 1
ATOM 2891 C CA . LEU B 1 78 ? 22.146 29.494 33.385 1.00 20.38 631 LEU B CA 1
ATOM 2892 C C . LEU B 1 78 ? 21.063 28.924 32.493 1.00 21.43 631 LEU B C 1
ATOM 2893 O O . LEU B 1 78 ? 20.721 27.732 32.574 1.00 22.24 631 LEU B O 1
ATOM 2909 N N . GLU B 1 79 ? 20.472 29.754 31.647 1.00 23.99 632 GLU B N 1
ATOM 2910 C CA . GLU B 1 79 ? 19.353 29.263 30.864 1.00 22.48 632 GLU B CA 1
ATOM 2911 C C . GLU B 1 79 ? 19.809 28.170 29.917 1.00 20.17 632 GLU B C 1
ATOM 2912 O O . GLU B 1 79 ? 19.093 27.185 29.714 1.00 27.66 632 GLU B O 1
ATOM 2924 N N . TRP B 1 80 ? 20.994 28.325 29.311 1.00 21.39 633 TRP B N 1
ATOM 2925 C CA . TRP B 1 80 ? 21.451 27.338 28.324 1.00 24.63 633 TRP B CA 1
ATOM 2926 C C . TRP B 1 80 ? 21.680 25.971 28.978 1.00 23.74 633 TRP B C 1
ATOM 2927 O O . TRP B 1 80 ? 21.272 24.921 28.451 1.00 20.94 633 TRP B O 1
ATOM 2948 N N . VAL B 1 81 ? 22.362 25.961 30.128 1.00 23.47 634 VAL B N 1
ATOM 2949 C CA . VAL B 1 81 ? 22.577 24.711 30.854 1.00 21.81 634 VAL B CA 1
ATOM 2950 C C . VAL B 1 81 ? 21.243 24.081 31.239 1.00 22.51 634 VAL B C 1
ATOM 2951 O O . VAL B 1 81 ? 21.019 22.877 31.031 1.00 20.41 634 VAL B O 1
ATOM 2964 N N . SER B 1 82 ? 20.370 24.864 31.881 1.00 21.33 635 SER B N 1
ATOM 2965 C CA . SER B 1 82 ? 19.029 24.380 32.254 1.00 21.42 635 SER B CA 1
ATOM 2966 C C . SER B 1 82 ? 18.288 23.781 31.042 1.00 32.35 635 SER B C 1
ATOM 2967 O O . SER B 1 82 ? 17.681 22.707 31.128 1.00 28.38 635 SER B O 1
ATOM 2975 N N . ASP B 1 83 ? 18.378 24.440 29.890 1.00 23.65 636 ASP B N 1
ATOM 2976 C CA . ASP B 1 83 ? 17.738 23.985 28.647 1.00 24.18 636 ASP B CA 1
ATOM 2977 C C . ASP B 1 83 ? 18.279 22.666 28.093 1.00 26.72 636 ASP B C 1
ATOM 2978 O O . ASP B 1 83 ? 17.611 22.042 27.271 1.00 31.72 636 ASP B O 1
ATOM 2987 N N . ARG B 1 84 ? 19.489 22.247 28.472 1.00 23.70 637 ARG B N 1
ATOM 2988 C CA . ARG B 1 84 ? 20.062 21.047 27.904 1.00 23.10 637 ARG B CA 1
ATOM 2989 C C . ARG B 1 84 ? 19.437 19.756 28.425 1.00 25.88 637 ARG B C 1
ATOM 2990 O O . ARG B 1 84 ? 19.497 18.723 27.730 1.00 29.97 637 ARG B O 1
ATOM 3011 N N . PHE B 1 85 ? 18.779 19.781 29.556 1.00 26.06 638 PHE B N 1
ATOM 3012 C CA . PHE B 1 85 ? 18.337 18.571 30.228 1.00 29.15 638 PHE B CA 1
ATOM 3013 C C . PHE B 1 85 ? 16.831 18.590 30.467 1.00 31.33 638 PHE B C 1
ATOM 3014 O O . PHE B 1 85 ? 16.272 19.624 30.814 1.00 29.10 638 PHE B O 1
ATOM 3031 N N . LEU B 1 86 ? 16.160 17.453 30.230 1.00 31.28 639 LEU B N 1
ATOM 3032 C CA . LEU B 1 86 ? 14.724 17.377 30.483 1.00 38.80 639 LEU B CA 1
ATOM 3033 C C . LEU B 1 86 ? 14.416 17.511 31.971 1.00 34.00 639 LEU B C 1
ATOM 3034 O O . LEU B 1 86 ? 13.334 17.976 32.343 1.00 37.57 639 LEU B O 1
ATOM 3050 N N . LYS B 1 87 ? 15.320 17.093 32.832 1.00 34.34 640 LYS B N 1
ATOM 3051 C CA . LYS B 1 87 ? 15.065 17.237 34.264 1.00 31.94 640 LYS B CA 1
ATOM 3052 C C . LYS B 1 87 ? 15.305 18.684 34.636 1.00 29.74 640 LYS B C 1
ATOM 3053 O O . LYS B 1 87 ? 16.406 19.198 34.428 1.00 29.62 640 LYS B O 1
ATOM 3072 N N . LYS B 1 88 ? 14.259 19.338 35.136 1.00 31.19 641 LYS B N 1
ATOM 3073 C CA . LYS B 1 88 ? 14.327 20.706 35.625 1.00 29.66 641 LYS B CA 1
ATOM 3074 C C . LYS B 1 88 ? 14.430 20.722 37.151 1.00 30.30 641 LYS B C 1
ATOM 3075 O O . LYS B 1 88 ? 13.835 19.896 37.828 1.00 36.58 641 LYS B O 1
ATOM 3094 N N . ASN B 1 89 ? 15.177 21.673 37.665 1.00 28.93 642 ASN B N 1
ATOM 3095 C CA . ASN B 1 89 ? 15.331 21.854 39.101 1.00 31.65 642 ASN B CA 1
ATOM 3096 C C . ASN B 1 89 ? 14.035 22.326 39.718 1.00 36.85 642 ASN B C 1
ATOM 3097 O O . ASN B 1 89 ? 13.302 23.101 39.112 1.00 40.08 642 ASN B O 1
ATOM 3108 N N . ASP B 1 90 ? 13.784 21.892 40.963 1.00 39.57 643 ASP B N 1
ATOM 3109 C CA . ASP B 1 90 ? 12.713 22.468 41.758 1.00 41.59 643 ASP B CA 1
ATOM 3110 C C . ASP B 1 90 ? 13.020 23.939 42.011 1.00 36.16 643 ASP B C 1
ATOM 3111 O O . ASP B 1 90 ? 14.187 24.343 42.122 1.00 36.89 643 ASP B O 1
ATOM 3120 N N . SER B 1 91 ? 11.966 24.748 42.110 1.00 37.44 644 SER B N 1
ATOM 3121 C CA . SER B 1 91 ? 12.166 26.166 42.343 1.00 38.18 644 SER B CA 1
ATOM 3122 C C . SER B 1 91 ? 12.974 26.413 43.616 1.00 42.54 644 SER B C 1
ATOM 3123 O O . SER B 1 91 ? 13.693 27.415 43.701 1.00 34.90 644 SER B O 1
ATOM 3131 N N . SER B 1 92 ? 12.878 25.511 44.603 1.00 46.08 645 SER B N 1
ATOM 3132 C CA . SER B 1 92 ? 13.611 25.704 45.852 1.00 45.74 645 SER B CA 1
ATOM 3133 C C . SER B 1 92 ? 15.108 25.624 45.613 1.00 35.78 645 SER B C 1
ATOM 3134 O O . SER B 1 92 ? 15.889 26.325 46.257 1.00 30.56 645 SER B O 1
ATOM 3142 N N . ASP B 1 93 ? 15.533 24.753 44.699 1.00 30.94 646 ASP B N 1
ATOM 3143 C CA . ASP B 1 93 ? 16.955 24.659 44.367 1.00 37.25 646 ASP B CA 1
ATOM 3144 C C . ASP B 1 93 ? 17.477 25.929 43.720 1.00 32.41 646 ASP B C 1
ATOM 3145 O O . ASP B 1 93 ? 18.639 26.310 43.912 1.00 27.54 646 ASP B O 1
ATOM 3154 N N . MET B 1 94 ? 16.688 26.525 42.832 1.00 32.33 647 MET B N 1
ATOM 3155 C CA . MET B 1 94 ? 17.144 27.744 42.207 1.00 28.67 647 MET B CA 1
ATOM 3156 C C . MET B 1 94 ? 17.273 28.856 43.230 1.00 27.98 647 MET B C 1
ATOM 3157 O O . MET B 1 94 ? 18.167 29.699 43.126 1.00 29.94 647 MET B O 1
ATOM 3171 N N . VAL B 1 95 ? 16.349 28.908 44.189 1.00 28.96 648 VAL B N 1
ATOM 3172 C CA . VAL B 1 95 ? 16.433 29.918 45.242 1.00 28.64 648 VAL B CA 1
ATOM 3173 C C . VAL B 1 95 ? 17.647 29.648 46.111 1.00 32.67 648 VAL B C 1
ATOM 3174 O O . VAL B 1 95 ? 18.417 30.557 46.436 1.00 26.52 648 VAL B O 1
ATOM 3187 N N . LYS B 1 96 ? 17.875 28.376 46.440 1.00 31.11 649 LYS B N 1
ATOM 3188 C CA . LYS B 1 96 ? 19.017 28.045 47.278 1.00 29.80 649 LYS B CA 1
ATOM 3189 C C . LYS B 1 96 ? 20.306 28.358 46.569 1.00 31.92 649 LYS B C 1
ATOM 3190 O O . LYS B 1 96 ? 21.196 28.984 47.141 1.00 27.11 649 LYS B O 1
ATOM 3209 N N . LEU B 1 97 ? 20.412 28.004 45.264 1.00 26.07 650 LEU B N 1
ATOM 3210 C CA . LEU B 1 97 ? 21.642 28.240 44.568 1.00 25.94 650 LEU B CA 1
ATOM 3211 C C . LEU B 1 97 ? 21.895 29.727 44.402 1.00 25.54 650 LEU B C 1
ATOM 3212 O O . LEU B 1 97 ? 23.037 30.188 44.493 1.00 26.52 650 LEU B O 1
ATOM 3228 N N . GLU B 1 98 ? 20.863 30.488 44.084 1.00 25.63 651 GLU B N 1
ATOM 3229 C CA . GLU B 1 98 ? 21.096 31.902 43.869 1.00 31.34 651 GLU B CA 1
ATOM 3230 C C . GLU B 1 98 ? 21.398 32.604 45.195 1.00 28.60 651 GLU B C 1
ATOM 3231 O O . GLU B 1 98 ? 22.188 33.553 45.223 1.00 30.14 651 GLU B O 1
ATOM 3243 N N . SER B 1 99 ? 20.874 32.085 46.309 1.00 32.55 652 SER B N 1
ATOM 3244 C CA . SER B 1 99 ? 21.190 32.645 47.631 1.00 33.68 652 SER B CA 1
ATOM 3245 C C . SER B 1 99 ? 22.639 32.430 48.030 1.00 36.89 652 SER B C 1
ATOM 3246 O O . SER B 1 99 ? 23.223 33.259 48.735 1.00 46.69 652 SER B O 1
ATOM 3254 N N . LEU B 1 100 ? 23.198 31.271 47.702 1.00 26.08 653 LEU B N 1
ATOM 3255 C CA . LEU B 1 100 ? 24.611 31.031 47.939 1.00 26.53 653 LEU B CA 1
ATOM 3256 C C . LEU B 1 100 ? 25.462 32.020 47.156 1.00 44.86 653 LEU B C 1
ATOM 3257 O O . LEU B 1 100 ? 26.414 32.580 47.699 1.00 44.33 653 LEU B O 1
ATOM 3273 N N . LEU B 1 101 ? 25.172 32.203 45.856 1.00 32.99 654 LEU B N 1
ATOM 3274 C CA . LEU B 1 101 ? 25.989 33.119 45.060 1.00 28.42 654 LEU B CA 1
ATOM 3275 C C . LEU B 1 101 ? 25.850 34.597 45.466 1.00 34.99 654 LEU B C 1
ATOM 3276 O O . LEU B 1 101 ? 26.474 35.460 44.845 1.00 65.22 654 LEU B O 1
ATOM 3292 N N . ASP B 1 102 ? 25.022 34.900 46.437 1.00 47.70 655 ASP B N 1
ATOM 3293 C CA . ASP B 1 102 ? 24.976 36.248 47.003 1.00 49.53 655 ASP B CA 1
ATOM 3294 C C . ASP B 1 102 ? 25.830 36.352 48.261 1.00 42.16 655 ASP B C 1
ATOM 3295 O O . ASP B 1 102 ? 25.733 37.351 48.989 1.00 55.24 655 ASP B O 1
ATOM 3304 N N . LYS B 1 116 ? 32.868 37.805 38.833 1.00 93.65 669 LYS B N 1
ATOM 3305 C CA . LYS B 1 116 ? 32.048 38.654 37.980 1.00 74.15 669 LYS B CA 1
ATOM 3306 C C . LYS B 1 116 ? 31.318 37.830 36.934 1.00 52.47 669 LYS B C 1
ATOM 3307 O O . LYS B 1 116 ? 30.306 38.264 36.398 1.00 77.67 669 LYS B O 1
ATOM 3325 N N . THR B 1 117 ? 31.840 36.642 36.652 1.00 34.52 670 THR B N 1
ATOM 3326 C CA . THR B 1 117 ? 31.199 35.680 35.777 1.00 36.72 670 THR B CA 1
ATOM 3327 C C . THR B 1 117 ? 30.800 34.485 36.627 1.00 37.54 670 THR B C 1
ATOM 3328 O O . THR B 1 117 ? 31.532 34.096 37.536 1.00 44.81 670 THR B O 1
ATOM 3339 N N . VAL B 1 118 ? 29.621 33.951 36.365 1.00 24.92 671 VAL B N 1
ATOM 3340 C CA . VAL B 1 118 ? 29.170 32.724 36.987 1.00 21.41 671 VAL B CA 1
ATOM 3341 C C . VAL B 1 118 ? 28.903 31.721 35.887 1.00 25.72 671 VAL B C 1
ATOM 3342 O O . VAL B 1 118 ? 28.143 32.008 34.948 1.00 29.89 671 VAL B O 1
ATOM 3355 N N . VAL B 1 119 ? 29.547 30.565 35.989 1.00 19.85 672 VAL B N 1
ATOM 3356 C CA . VAL B 1 119 ? 29.387 29.439 35.070 1.00 23.82 672 VAL B CA 1
ATOM 3357 C C . VAL B 1 119 ? 28.553 28.383 35.776 1.00 29.65 672 VAL B C 1
ATOM 3358 O O . VAL B 1 119 ? 28.917 27.954 36.874 1.00 26.49 672 VAL B O 1
ATOM 3371 N N . TYR B 1 120 ? 27.447 27.952 35.166 1.00 16.89 673 TYR B N 1
ATOM 3372 C CA . TYR B 1 120 ? 26.645 26.931 35.811 1.00 16.27 673 TYR B CA 1
ATOM 3373 C C . TYR B 1 120 ? 27.039 25.551 35.293 1.00 18.26 673 TYR B C 1
ATOM 3374 O O . TYR B 1 120 ? 27.524 25.407 34.166 1.00 20.00 673 TYR B O 1
ATOM 3392 N N . VAL B 1 121 ? 26.771 24.547 36.103 1.00 18.16 674 VAL B N 1
ATOM 3393 C CA . VAL B 1 121 ? 27.108 23.152 35.817 1.00 19.20 674 VAL B CA 1
ATOM 3394 C C . VAL B 1 121 ? 25.842 22.313 35.961 1.00 18.04 674 VAL B C 1
ATOM 3395 O O . VAL B 1 121 ? 25.138 22.393 36.997 1.00 21.07 674 VAL B O 1
ATOM 3408 N N . GLY B 1 122 ? 25.500 21.553 34.928 1.00 17.62 675 GLY B N 1
ATOM 3409 C CA . GLY B 1 122 ? 24.321 20.725 34.918 1.00 18.53 675 GLY B CA 1
ATOM 3410 C C . GLY B 1 122 ? 24.653 19.315 34.475 1.00 19.73 675 GLY B C 1
ATOM 3411 O O . GLY B 1 122 ? 25.669 19.059 33.799 1.00 23.46 675 GLY B O 1
ATOM 3415 N N . ARG B 1 123 ? 23.769 18.379 34.833 1.00 24.42 676 ARG B N 1
ATOM 3416 C CA . ARG B 1 123 ? 23.965 16.963 34.528 1.00 23.40 676 ARG B CA 1
ATOM 3417 C C . ARG B 1 123 ? 22.640 16.278 34.224 1.00 24.08 676 ARG B C 1
ATOM 3418 O O . ARG B 1 123 ? 21.619 16.580 34.846 1.00 30.25 676 ARG B O 1
ATOM 3439 N N . GLU B 1 124 ? 22.659 15.439 33.185 1.00 21.93 677 GLU B N 1
ATOM 3440 C CA . GLU B 1 124 ? 21.487 14.691 32.757 1.00 26.35 677 GLU B CA 1
ATOM 3441 C C . GLU B 1 124 ? 20.856 13.962 33.939 1.00 27.81 677 GLU B C 1
ATOM 3442 O O . GLU B 1 124 ? 21.547 13.314 34.726 1.00 27.63 677 GLU B O 1
ATOM 3454 N N . GLY B 1 125 ? 19.540 14.129 34.086 1.00 26.08 678 GLY B N 1
ATOM 3455 C CA . GLY B 1 125 ? 18.789 13.459 35.103 1.00 34.34 678 GLY B CA 1
ATOM 3456 C C . GLY B 1 125 ? 18.668 14.276 36.337 1.00 33.05 678 GLY B C 1
ATOM 3457 O O . GLY B 1 125 ? 17.910 13.896 37.224 1.00 32.92 678 GLY B O 1
ATOM 3461 N N . GLU B 1 126 ? 19.379 15.395 36.398 1.00 25.46 679 GLU B N 1
ATOM 3462 C CA . GLU B 1 126 ? 19.498 16.143 37.651 1.00 29.80 679 GLU B CA 1
ATOM 3463 C C . GLU B 1 126 ? 19.226 17.601 37.406 1.00 30.67 679 GLU B C 1
ATOM 3464 O O . GLU B 1 126 ? 18.687 18.287 38.262 1.00 29.27 679 GLU B O 1
ATOM 3476 N N . GLY B 1 127 ? 19.548 18.099 36.231 1.00 25.55 680 GLY B N 1
ATOM 3477 C CA . GLY B 1 127 ? 19.419 19.522 36.029 1.00 24.56 680 GLY B CA 1
ATOM 3478 C C . GLY B 1 127 ? 20.660 20.230 36.531 1.00 25.57 680 GLY B C 1
ATOM 3479 O O . GLY B 1 127 ? 21.756 19.681 36.534 1.00 20.91 680 GLY B O 1
ATOM 3483 N N . ILE B 1 128 ? 20.471 21.461 37.017 1.00 26.09 681 ILE B N 1
ATOM 3484 C CA A ILE B 1 128 ? 21.583 22.239 37.568 0.44 26.10 681 ILE B CA 1
ATOM 3485 C CA B ILE B 1 128 ? 21.625 22.188 37.518 0.56 24.28 681 ILE B CA 1
ATOM 3486 C C . ILE B 1 128 ? 22.099 21.566 38.837 1.00 19.88 681 ILE B C 1
ATOM 3487 O O . ILE B 1 128 ? 21.305 21.218 39.709 1.00 22.56 681 ILE B O 1
ATOM 3518 N N . ILE B 1 129 ? 23.419 21.423 38.944 1.00 20.93 682 ILE B N 1
ATOM 3519 C CA . ILE B 1 129 ? 24.002 20.831 40.161 1.00 23.84 682 ILE B CA 1
ATOM 3520 C C . ILE B 1 129 ? 24.988 21.753 40.856 1.00 23.16 682 ILE B C 1
ATOM 3521 O O . ILE B 1 129 ? 25.423 21.434 41.975 1.00 24.30 682 ILE B O 1
ATOM 3537 N N . GLY B 1 130 ? 25.385 22.846 40.258 1.00 24.19 683 GLY B N 1
ATOM 3538 C CA . GLY B 1 130 ? 26.309 23.742 40.934 1.00 23.89 683 GLY B CA 1
ATOM 3539 C C . GLY B 1 130 ? 26.670 24.899 40.045 1.00 24.92 683 GLY B C 1
ATOM 3540 O O . GLY B 1 130 ? 26.115 25.085 38.961 1.00 21.33 683 GLY B O 1
ATOM 3544 N N . ALA B 1 131 ? 27.595 25.700 40.544 1.00 19.22 684 ALA B N 1
ATOM 3545 C CA . ALA B 1 131 ? 28.050 26.882 39.829 1.00 19.18 684 ALA B CA 1
ATOM 3546 C C . ALA B 1 131 ? 29.445 27.273 40.291 1.00 25.24 684 ALA B C 1
ATOM 3547 O O . ALA B 1 131 ? 29.835 27.005 41.431 1.00 23.48 684 ALA B O 1
ATOM 3554 N N . ILE B 1 132 ? 30.191 27.865 39.373 1.00 20.16 685 ILE B N 1
ATOM 3555 C CA . ILE B 1 132 ? 31.555 28.306 39.599 1.00 21.07 685 ILE B CA 1
ATOM 3556 C C . ILE B 1 132 ? 31.597 29.804 39.343 1.00 20.88 685 ILE B C 1
ATOM 3557 O O . ILE B 1 132 ? 31.248 30.277 38.250 1.00 22.24 685 ILE B O 1
ATOM 3573 N N . ALA B 1 133 ? 31.977 30.556 40.378 1.00 23.42 686 ALA B N 1
ATOM 3574 C CA . ALA B 1 133 ? 32.177 31.985 40.277 1.00 28.62 686 ALA B CA 1
ATOM 3575 C C . ALA B 1 133 ? 33.633 32.256 39.914 1.00 32.42 686 ALA B C 1
ATOM 3576 O O . ALA B 1 133 ? 34.551 31.724 40.547 1.00 31.93 686 ALA B O 1
ATOM 3583 N N . ILE B 1 134 ? 33.836 33.116 38.914 1.00 32.57 687 ILE B N 1
ATOM 3584 C CA . ILE B 1 134 ? 35.156 33.377 38.342 1.00 35.21 687 ILE B CA 1
ATOM 3585 C C . ILE B 1 134 ? 35.393 34.885 38.414 1.00 45.79 687 ILE B C 1
ATOM 3586 O O . ILE B 1 134 ? 34.577 35.657 37.905 1.00 52.06 687 ILE B O 1
ATOM 3602 N N . SER B 1 135 ? 36.460 35.296 39.105 1.00 40.81 688 SER B N 1
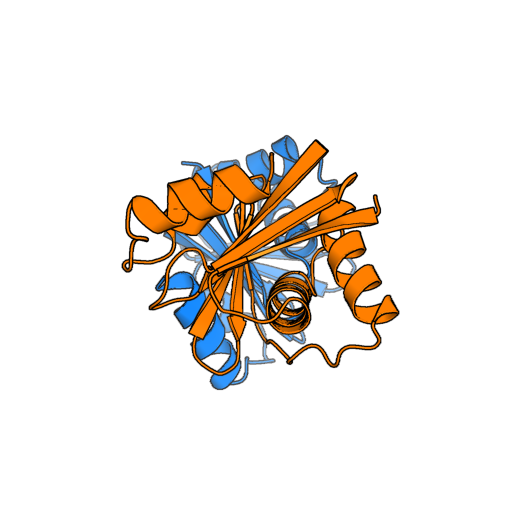ATOM 3603 C CA . SER B 1 135 ? 36.886 36.708 39.193 1.00 38.73 688 SER B CA 1
ATOM 3604 C C . SER B 1 135 ? 37.716 37.099 37.979 1.00 46.13 688 SER B C 1
ATOM 3605 O O . SER B 1 135 ? 38.602 36.351 37.578 1.00 62.58 688 SER B O 1
#

Radius of gyration: 18.69 Å; Cα contacts (8 Å, |Δi|>4): 539; chains: 2; bounding box: 37×36×54 Å

InterPro domains:
  IPR001757 P-type ATPase [TIGR01494] (339-577)
  IPR001757 P-type ATPase [TIGR01494] (663-852)
  IPR006121 Heavy metal-associated domain, HMA [PF00403] (80-144)
  IPR006121 Heavy metal-associated domain, HMA [PS50846] (76-146)
  IPR006121 Heavy metal-associated domain, HMA [cd00371] (80-146)
  IPR008250 P-type ATPase, A domain superfamily [SSF81653] (340-429)
  IPR018303 P-type ATPase, phosphorylation site [PS00154] (548-554)
  IPR023214 HAD superfamily [G3DSA:3.40.50.1000] (537-811)
  IPR023298 P-type ATPase, transmembrane domain superfamily [SSF81665] (283-540)
  IPR023299 P-type ATPase, cytoplasmic domain N [G3DSA:3.40.1110.10] (557-691)
  IPR023299 P-type ATPase, cytoplasmic domain N [SSF81660] (548-640)
  IPR027256 P-type ATPase, subfamily IB [TIGR01525] (250-871)
  IPR036163 Heavy metal-associated domain superfamily [SSF55008] (78-146)
  IPR036412 HAD-like superfamily [SSF56784] (545-868)
  IPR044492 P-type ATPase, haloacid dehalogenase domain [SFLDF00027] (529-813)
  IPR059000 P-type ATPase, A domain [PF00122] (340-430)

Sequence (237 aa):
PVVSGVASLGYEEQEVLKMAAAVEKTATHPIAKAIVNEAESLNLKTPETRGQLTEPGFGTLAEIDGRFVAVGSLEWVSDRRFLKKNDSSDMVKLESLLDHKTVVYVGREGEGIIGAIAISPVVSGVASLGYEEQEVLKMAAAVEKTATHPIAKAIVNEAESLNLKTPETRGQLTEPGFGTLAEIDGRFVAVGSLEWVSDRFLKKNDSSDMVKLESLLDKTVVYVGREGEGIIIGAIAIS

GO terms:
  GO:0009535 chloroplast thylakoid membrane (C, IDA)
  GO:0005375 copper ion transmembrane transporter activity (F, IMP)
  GO:0009767 photosynthetic electron transport chain (P, IMP)
  GO:0006825 copper ion transport (P, IMP)

Secondary structure (DSSP, 8-state):
--EEEEEESSS-HHHHHHHHHHHTTT--SHHHHHHHHHHHHTTPPPPP-S-EEEETTTEEEEEETTEEEEEE-HHHHHHHSS----HHHHHHHHHHHH--EEEEEEETTTEEEEEEEE-/--EEEEEESSS-HHHHHHHHHHHTTT--SHHHHHHHHHHHHTT--PPP---EEEETTTEEEEEETTEEEEEE-HHHHHHH-SPPPPHHHHHHHHHHT--EEEEEEETTTEEEEEEEE-

Solvent-accessible surface area: 12275 Å² total; per-residue (Å²): 116,88,9,37,1,1,0,1,4,55,40,48,28,47,66,0,0,60,29,0,0,4,8,14,107,104,28,102,121,90,60,5,92,5,0,21,74,23,1,119,81,67,137,29,174,20,49,157,48,236,42,111,77,80,55,118,86,119,15,12,21,3,74,7,136,58,112,78,0,0,2,10,52,60,129,22,0,35,92,85,6,170,112,108,33,91,92,68,12,50,92,62,0,53,41,4,19,123,136,208,66,48,13,17,0,0,40,73,49,62,4,4,6,0,0,0,17,5,66,98,99,23,74,29,37,9,32,34,84,53,118,87,76,70,0,0,70,17,0,2,1,0,15,100,22,33,49,124,80,53,4,104,7,0,36,88,44,0,106,85,67,134,17,182,46,33,166,17,106,1,3,15,22,41,20,77,105,12,13,11,0,39,7,127,54,100,28,0,0,2,12,51,62,129,16,0,35,74,95,9,182,104,106,31,95,92,53,41,49,99,117,0,64,70,112,53,155,230,61,55,11,17,0,0,51,69,45,59,1,4,5,0,0,0,22,3,77

Nearest PDB structures (foldseek):
  5lbk-assembly1_A  TM=1.008E+00  e=1.765E-24  Arabidopsis thaliana
  5lbk-assembly2_B  TM=1.001E+00  e=4.075E-22  Arabidopsis thaliana
  3sky-assembly1_A  TM=8.024E-01  e=3.082E-09  Archaeoglobus fulgidus DSM 4304
  4umw-assembly1_A  TM=8.303E-01  e=2.051E-08  Shigella sonnei
  4byg-assembly1_A  TM=8.329E-01  e=2.318E-08  Legionella pneumophila subsp. pneumophila str. Philadelphia 1

Organism: Arabidopsis thaliana (NCBI:txid3702)

Foldseek 3Di:
DAWDDKWFDPDDSLVQLLALLQQLVPPPDVVSVRSVVVCVVVVHDHAHWDDKDADPQAWIWTAGPRKIKIKGDQVSQQVVEPDHDDPVVVCVQVVVVVCQDKIWMAIHPHGTGIIIHDD/DAFDDKWFDPDDRLVQLLALLQQLVPPDDPVNVNSVVVNVVVPHDRAHWDDKDDDPPAWIWTDGPHKIKIKGDQVSQQVVEPDHDDPVVVVVQVVVVCPDKMWMAIYPHGTTIIIDDD